Protein AF-A0A497IB85-F1 (afdb_monomer_lite)

pLDDT: mean 74.39, std 16.35, range [42.31, 94.0]

Secondary structure (DSSP, 8-state):
---HHHHHHHHGGGSTHHHHHHHHHHIIIIIHHHHHHHHHHHHHHHHHHHHHHHHHHHHHHHHHHHHSS--B-B-TTSPBPB-TTSPBPBGGGGS---HHHHHHHHHTTT--HHHHHHHHHHHHHHHHHHHHHHHHHH-TTSHHHHHHHHHHHHHHHHHHHHHTT-HHHHHHHHHHHHHHHHHHHHHHHHHHS--

Foldseek 3Di:
DDPPVVVVVVVLVPDDVCVVVVVVCCCVVPVVVVVVVVVVLVVLLVLVVVLLVLLVVLLLLLLVVQQVPFDQDADPVRHFDADPVRHTDTSNNLDPDDVVSVVVVVVCVPPDSVVVSVVSLVVSVVSCVVRLVSQCVLDVVCPLSVLSVVLVVLSVVLVVCVVVVVSVVNSVSSVVSVVSSVVSVVVSVCSVDPD

Radius of gyration: 26.54 Å; chains: 1; bounding box: 65×34×87 Å

Sequence (195 aa):
MVPAWLSLLASAIGGGLASGVGAILLDHLWLEPRRRAQEIREKKITDLHSYLDEFAILYALYALRLRGKAEIIRNQDGSFVKDASGKPVYKETLLPPDPSVDQAMMELEGVDLSTAITIQHIIIRKTAARTLHSADDLDSTGGLHRAFQELYAKMREIDLTLKMGGVLAATKLLTEFYELQKELRHKLNRFISPT

Structure (mmCIF, N/CA/C/O backbone):
data_AF-A0A497IB85-F1
#
_entry.id   AF-A0A497IB85-F1
#
loop_
_atom_site.group_PDB
_atom_site.id
_atom_site.type_symbol
_atom_site.label_atom_id
_atom_site.label_alt_id
_atom_site.label_comp_id
_atom_site.label_asym_id
_atom_site.label_entity_id
_atom_site.label_seq_id
_atom_site.pdbx_PDB_ins_code
_atom_site.Cartn_x
_atom_site.Cartn_y
_atom_site.Cartn_z
_atom_site.occupancy
_atom_site.B_iso_or_equiv
_atom_site.auth_seq_id
_atom_site.auth_comp_id
_atom_site.auth_asym_id
_atom_site.auth_atom_id
_atom_site.pdbx_PDB_model_num
ATOM 1 N N . MET A 1 1 ? 43.275 -5.005 -46.187 1.00 45.44 1 MET A N 1
ATOM 2 C CA . MET A 1 1 ? 42.061 -5.465 -46.896 1.00 45.44 1 MET A CA 1
ATOM 3 C C . MET A 1 1 ? 40.866 -4.828 -46.212 1.00 45.44 1 MET A C 1
ATOM 5 O O . MET A 1 1 ? 40.629 -5.127 -45.050 1.00 45.44 1 MET A O 1
ATOM 9 N N . VAL A 1 2 ? 40.198 -3.881 -46.870 1.00 44.12 2 VAL A N 1
ATOM 10 C CA . VAL A 1 2 ? 38.991 -3.243 -46.321 1.00 44.12 2 VAL A CA 1
ATOM 11 C C .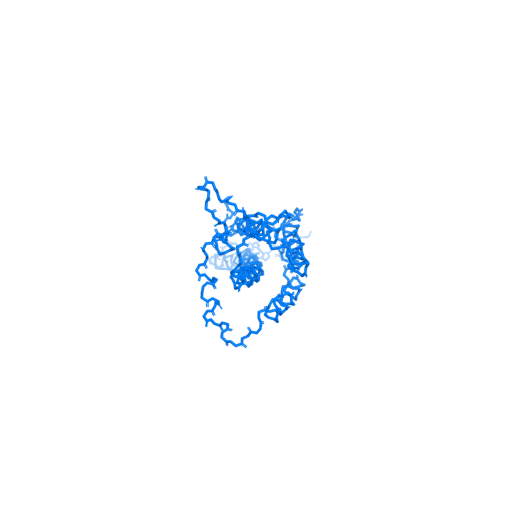 VAL A 1 2 ? 37.819 -4.213 -46.527 1.00 44.12 2 VAL A C 1
ATOM 13 O O . VAL A 1 2 ? 37.661 -4.709 -47.644 1.00 44.12 2 VAL A O 1
ATOM 16 N N . PRO A 1 3 ? 37.035 -4.542 -45.486 1.00 47.22 3 PRO A N 1
ATOM 17 C CA . PRO A 1 3 ? 35.890 -5.435 -45.620 1.00 47.22 3 PRO A CA 1
ATOM 18 C C . PRO A 1 3 ? 34.878 -4.899 -46.639 1.00 47.22 3 PRO A C 1
ATOM 20 O O . PRO A 1 3 ? 34.533 -3.722 -46.602 1.00 47.22 3 PRO A O 1
ATOM 23 N N . ALA A 1 4 ? 34.358 -5.766 -47.510 1.00 51.28 4 ALA A N 1
ATOM 24 C CA . ALA A 1 4 ? 33.443 -5.390 -48.596 1.00 51.28 4 ALA A CA 1
ATOM 25 C C . ALA A 1 4 ? 32.167 -4.646 -48.134 1.00 51.28 4 ALA A C 1
ATOM 27 O O . ALA A 1 4 ? 31.563 -3.908 -48.910 1.00 51.28 4 ALA A O 1
ATOM 28 N N . TRP A 1 5 ? 31.773 -4.788 -46.862 1.00 53.22 5 TRP A N 1
ATOM 29 C CA . TRP A 1 5 ? 30.634 -4.072 -46.279 1.00 53.22 5 TRP A CA 1
ATOM 30 C C . TRP A 1 5 ? 30.917 -2.581 -46.015 1.00 53.22 5 TRP A C 1
ATOM 32 O O . TRP A 1 5 ? 30.003 -1.764 -46.091 1.00 53.22 5 TRP A O 1
ATOM 42 N N . LEU A 1 6 ? 32.179 -2.199 -45.788 1.00 49.28 6 LEU A N 1
ATOM 43 C CA . LEU A 1 6 ? 32.595 -0.797 -45.638 1.00 49.28 6 LEU A CA 1
ATOM 44 C C . LEU A 1 6 ? 32.594 -0.052 -46.984 1.00 49.28 6 LEU A C 1
ATOM 46 O O . LEU A 1 6 ? 32.261 1.130 -47.036 1.00 49.28 6 LEU A O 1
ATOM 50 N N . SER A 1 7 ? 32.892 -0.740 -48.088 1.00 50.31 7 SER A N 1
ATOM 51 C CA . SER A 1 7 ? 32.838 -0.182 -49.449 1.00 50.31 7 SER A CA 1
ATOM 52 C C . SER A 1 7 ? 31.402 -0.002 -49.964 1.00 50.31 7 SER A C 1
ATOM 54 O O . SER A 1 7 ? 31.122 0.943 -50.706 1.00 50.31 7 SER A O 1
ATOM 56 N N . LEU A 1 8 ? 30.477 -0.866 -49.533 1.00 53.34 8 LEU A N 1
ATOM 57 C CA . LEU A 1 8 ? 29.033 -0.714 -49.763 1.00 53.34 8 LEU A CA 1
ATOM 58 C C . LEU A 1 8 ? 28.453 0.498 -49.013 1.00 53.34 8 LEU A C 1
ATOM 60 O O . LEU A 1 8 ? 27.608 1.209 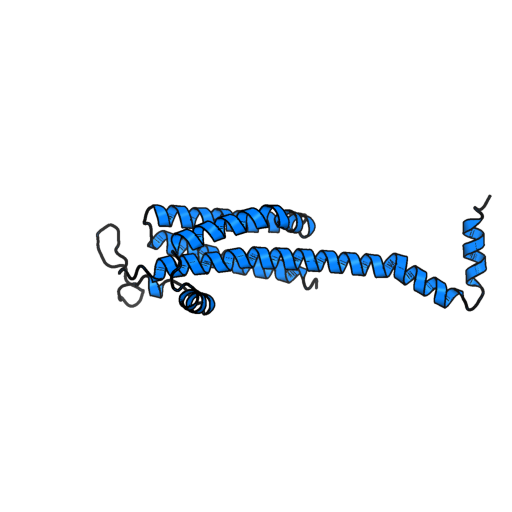-49.547 1.00 53.34 8 LEU A O 1
ATOM 64 N N . LEU A 1 9 ? 28.968 0.789 -47.816 1.00 51.44 9 LEU A N 1
ATOM 65 C CA . LEU A 1 9 ? 28.620 1.988 -47.047 1.00 51.44 9 LEU A CA 1
ATOM 66 C C . LEU A 1 9 ? 29.145 3.279 -47.695 1.00 51.44 9 LEU A C 1
ATOM 68 O O . LEU A 1 9 ? 28.439 4.281 -47.710 1.00 51.44 9 LEU A O 1
ATOM 72 N N . ALA A 1 10 ? 30.347 3.257 -48.278 1.00 49.94 10 ALA A N 1
ATOM 73 C CA . ALA A 1 10 ? 30.946 4.434 -48.914 1.00 49.94 10 ALA A CA 1
ATOM 74 C C . ALA A 1 10 ? 30.298 4.809 -50.263 1.00 49.94 10 ALA A C 1
ATOM 76 O O . ALA A 1 10 ? 30.230 5.986 -50.611 1.00 49.94 10 ALA A O 1
ATOM 77 N N . SER A 1 11 ? 29.789 3.829 -51.015 1.00 47.31 11 SER A N 1
ATOM 78 C CA . SER A 1 11 ? 29.144 4.055 -52.321 1.00 47.31 11 SER A CA 1
ATOM 79 C C . SER A 1 11 ? 27.688 4.532 -52.216 1.00 47.31 11 SER A C 1
ATOM 81 O O . SER A 1 11 ? 27.182 5.155 -53.147 1.00 47.31 11 SER A O 1
ATOM 83 N N . ALA A 1 12 ? 27.036 4.334 -51.066 1.00 46.06 12 ALA A N 1
ATOM 84 C CA . ALA A 1 12 ? 25.676 4.811 -50.804 1.00 46.06 12 ALA A CA 1
ATOM 85 C C . ALA A 1 12 ? 25.593 6.297 -50.396 1.00 46.06 12 ALA A C 1
ATOM 87 O O . ALA A 1 12 ? 24.502 6.856 -50.368 1.00 46.06 12 ALA A O 1
ATOM 88 N N . ILE A 1 13 ? 26.721 6.958 -50.105 1.00 50.12 13 ILE A N 1
ATOM 89 C CA . ILE A 1 13 ? 26.768 8.360 -49.637 1.00 50.12 13 ILE A CA 1
ATOM 90 C C . ILE A 1 13 ? 26.653 9.363 -50.812 1.00 50.12 13 ILE A C 1
ATOM 92 O O . ILE A 1 13 ? 26.402 10.547 -50.606 1.00 50.12 13 ILE A O 1
ATOM 96 N N . GLY A 1 14 ? 26.772 8.898 -52.062 1.00 44.75 14 GLY A N 1
ATOM 97 C CA . GLY A 1 14 ? 26.909 9.750 -53.251 1.00 44.75 14 GLY A CA 1
ATOM 98 C C . GLY A 1 14 ? 25.633 10.213 -53.969 1.00 44.75 14 GLY A C 1
ATOM 99 O O . GLY A 1 14 ? 25.751 10.966 -54.932 1.00 44.75 14 GLY A O 1
ATOM 100 N N . GLY A 1 15 ? 24.418 9.822 -53.572 1.00 42.31 15 GLY A N 1
ATOM 101 C CA . GLY A 1 15 ? 23.227 10.315 -54.279 1.00 42.31 15 GLY A CA 1
ATOM 102 C C . GLY A 1 15 ? 21.897 9.922 -53.652 1.00 42.31 15 GLY A C 1
ATOM 103 O O . GLY A 1 15 ? 21.736 8.771 -53.271 1.00 42.31 15 GLY A O 1
ATOM 104 N N . GLY A 1 16 ? 20.973 10.892 -53.565 1.00 42.75 16 GLY A N 1
ATOM 105 C CA . GLY A 1 16 ? 19.498 10.833 -53.422 1.00 42.75 16 GLY A CA 1
ATOM 106 C C . GLY A 1 16 ? 18.825 9.794 -52.508 1.00 42.75 16 GLY A C 1
ATOM 107 O O . GLY A 1 16 ? 17.944 10.142 -51.734 1.00 42.75 16 GLY A O 1
ATOM 108 N N . LEU A 1 17 ? 19.222 8.528 -52.580 1.00 46.03 17 LEU A N 1
ATOM 109 C CA . LEU A 1 17 ? 18.774 7.404 -51.756 1.00 46.03 17 LEU A CA 1
ATOM 110 C C . LEU A 1 17 ? 19.415 7.395 -50.355 1.00 46.03 17 LEU A C 1
ATOM 112 O O . LEU A 1 17 ? 18.873 6.782 -49.437 1.00 46.03 17 LEU A O 1
ATOM 116 N N . ALA A 1 18 ? 20.523 8.122 -50.169 1.00 49.22 18 ALA A N 1
ATOM 117 C CA . ALA A 1 18 ? 21.201 8.284 -48.881 1.00 49.22 18 ALA A CA 1
ATOM 118 C C . ALA A 1 18 ? 20.328 8.968 -47.810 1.00 49.22 18 ALA A C 1
ATOM 120 O O . ALA A 1 18 ? 20.450 8.653 -46.629 1.00 49.22 18 ALA A O 1
ATOM 121 N N . SER A 1 19 ? 19.430 9.882 -48.202 1.00 54.59 19 SER A N 1
ATOM 122 C CA . SER A 1 19 ? 18.575 10.613 -47.255 1.00 54.59 19 SER A CA 1
ATOM 123 C C . SER A 1 19 ? 17.404 9.768 -46.750 1.00 54.59 19 SER A C 1
ATOM 125 O O . SER A 1 19 ? 17.098 9.813 -45.564 1.00 54.59 19 SER A O 1
ATOM 127 N N . GLY A 1 20 ? 16.791 8.949 -47.612 1.00 55.78 20 GLY A N 1
ATOM 128 C CA . GLY A 1 20 ? 15.692 8.054 -47.237 1.00 55.78 20 GLY A CA 1
ATOM 129 C C . GLY A 1 20 ? 16.169 6.822 -46.470 1.00 55.78 20 GLY A C 1
ATOM 130 O O . GLY A 1 20 ? 15.670 6.538 -45.384 1.00 55.78 20 GLY A O 1
ATOM 131 N N . VAL A 1 21 ? 17.182 6.119 -46.987 1.00 57.62 21 VAL A N 1
ATOM 132 C CA . VAL A 1 21 ? 17.729 4.921 -46.325 1.00 57.62 21 VAL A CA 1
ATOM 133 C C . VAL A 1 21 ? 18.469 5.299 -45.044 1.00 57.62 21 VAL A C 1
ATOM 135 O O . VAL A 1 21 ? 18.323 4.606 -44.045 1.00 57.62 21 VAL A O 1
ATOM 138 N N . GLY A 1 22 ? 19.195 6.423 -45.029 1.00 59.72 22 GLY A N 1
ATOM 139 C CA . GLY A 1 22 ? 19.845 6.946 -43.826 1.00 59.72 22 GLY A CA 1
ATOM 140 C C . GLY A 1 22 ? 18.851 7.361 -42.741 1.00 59.72 22 GLY A C 1
ATOM 141 O O . GLY A 1 22 ? 19.081 7.047 -41.576 1.00 59.72 22 GLY A O 1
ATOM 142 N N . ALA A 1 23 ? 17.726 7.989 -43.106 1.00 61.78 23 ALA A N 1
ATOM 143 C CA . ALA A 1 23 ? 16.656 8.317 -42.164 1.00 61.78 23 ALA A CA 1
ATOM 144 C C . ALA A 1 23 ? 15.981 7.060 -41.595 1.00 61.78 23 ALA A C 1
ATOM 146 O O . ALA A 1 23 ? 15.782 6.988 -40.388 1.00 61.78 23 ALA A O 1
ATOM 147 N N . ILE A 1 24 ? 15.709 6.048 -42.426 1.00 65.44 24 ILE A N 1
ATOM 148 C CA . ILE A 1 24 ? 15.145 4.759 -41.986 1.00 65.44 24 ILE A CA 1
ATOM 149 C C . ILE A 1 24 ? 16.135 3.999 -41.088 1.00 65.44 24 ILE A C 1
ATOM 151 O O . ILE A 1 24 ? 15.732 3.408 -40.090 1.00 65.44 24 ILE A O 1
ATOM 155 N N . LEU A 1 25 ? 17.439 4.037 -41.394 1.00 67.19 25 LEU A N 1
ATOM 156 C CA . LEU A 1 25 ? 18.471 3.423 -40.552 1.00 67.19 25 LEU A CA 1
ATOM 157 C C . LEU A 1 25 ? 18.594 4.135 -39.199 1.00 67.19 25 LEU A C 1
ATOM 159 O O . LEU A 1 25 ? 18.731 3.472 -38.176 1.00 67.19 25 LEU A O 1
ATOM 163 N N . LEU A 1 26 ? 18.554 5.471 -39.183 1.00 65.31 26 LEU A N 1
ATOM 164 C CA . LEU A 1 26 ? 18.531 6.271 -37.954 1.00 65.31 26 LEU A CA 1
ATOM 165 C C . LEU A 1 26 ? 17.269 5.994 -37.136 1.00 65.31 26 LEU A C 1
ATOM 167 O O . LEU A 1 26 ? 17.356 5.852 -35.915 1.00 65.31 26 LEU A O 1
ATOM 171 N N . ASP A 1 27 ? 16.120 5.874 -37.796 1.00 68.75 27 ASP A N 1
ATOM 172 C CA . ASP A 1 27 ? 14.862 5.567 -37.127 1.00 68.75 27 ASP A CA 1
ATOM 173 C C . ASP A 1 27 ? 14.918 4.169 -36.491 1.00 68.75 27 ASP A C 1
ATOM 175 O O . ASP A 1 27 ? 14.751 4.048 -35.282 1.00 68.75 27 ASP A O 1
ATOM 179 N N . HIS A 1 28 ? 15.311 3.130 -37.233 1.00 67.75 28 HIS A N 1
ATOM 180 C CA . HIS A 1 28 ? 15.380 1.757 -36.712 1.00 67.75 28 HIS A CA 1
ATOM 181 C C . HIS A 1 28 ? 16.523 1.489 -35.721 1.00 67.75 28 HIS A C 1
ATOM 183 O O . HIS A 1 28 ? 16.349 0.704 -34.789 1.00 67.75 28 HIS A O 1
ATOM 189 N N . LEU A 1 29 ? 17.704 2.090 -35.899 1.00 69.88 29 LEU A N 1
ATOM 190 C CA . LEU A 1 29 ? 18.862 1.804 -35.039 1.00 69.88 29 LEU A CA 1
ATOM 191 C C . LEU A 1 29 ? 18.922 2.690 -33.795 1.00 69.88 29 LEU A C 1
ATOM 193 O O . LEU A 1 29 ? 19.504 2.276 -32.794 1.00 69.88 29 LEU A O 1
ATOM 197 N N . TRP A 1 30 ? 18.351 3.897 -33.842 1.00 69.00 30 TRP A N 1
ATOM 198 C CA . TRP A 1 30 ? 18.484 4.873 -32.757 1.00 69.00 30 TRP A CA 1
ATOM 199 C C . TRP A 1 30 ? 17.153 5.334 -32.174 1.00 69.00 30 TRP A C 1
ATOM 201 O O . TRP A 1 30 ? 17.029 5.381 -30.948 1.00 69.00 30 TRP A O 1
ATOM 211 N N . LEU A 1 31 ? 16.163 5.678 -33.000 1.00 73.25 31 LEU A N 1
ATOM 212 C CA . LEU A 1 31 ? 14.908 6.252 -32.501 1.00 73.25 31 LEU A CA 1
ATOM 213 C C . LEU A 1 31 ? 13.937 5.180 -31.998 1.00 73.25 31 LEU A C 1
ATOM 215 O O . LEU A 1 31 ? 13.400 5.331 -30.903 1.00 73.25 31 LEU A O 1
ATOM 219 N N . GLU A 1 32 ? 13.755 4.078 -32.721 1.00 73.56 32 GLU A N 1
ATOM 220 C CA . GLU A 1 32 ? 12.899 2.962 -32.316 1.00 73.56 32 GLU A CA 1
ATOM 221 C C . GLU A 1 32 ? 13.353 2.309 -31.006 1.00 73.56 32 GLU A C 1
ATOM 223 O O . GLU A 1 32 ? 12.507 2.136 -30.127 1.00 73.56 32 GLU A O 1
ATOM 228 N N . PRO A 1 33 ? 14.644 1.981 -30.790 1.00 79.62 33 PRO A N 1
ATOM 229 C CA . PRO A 1 33 ? 15.077 1.410 -29.520 1.00 79.62 33 PRO A CA 1
ATOM 230 C C . PRO A 1 33 ? 14.876 2.382 -28.358 1.00 79.62 33 PRO A C 1
ATOM 232 O O . PRO A 1 33 ? 14.506 1.954 -27.268 1.00 79.62 33 PRO A O 1
ATOM 235 N N . ARG A 1 34 ? 15.064 3.691 -28.586 1.00 78.62 34 ARG A N 1
ATOM 236 C CA . ARG A 1 34 ? 14.803 4.729 -27.577 1.00 78.62 34 ARG A CA 1
ATOM 237 C C . ARG A 1 34 ? 13.317 4.865 -27.265 1.00 78.62 34 ARG A C 1
ATOM 239 O O . ARG A 1 34 ? 12.973 4.914 -26.089 1.00 78.62 34 ARG A O 1
ATOM 246 N N . ARG A 1 35 ? 12.446 4.869 -28.280 1.00 80.50 35 ARG A N 1
ATOM 247 C CA . ARG A 1 35 ? 10.986 4.876 -28.094 1.00 80.50 35 ARG A CA 1
ATOM 248 C C . ARG A 1 35 ? 10.528 3.637 -27.337 1.00 80.50 35 ARG A C 1
ATOM 250 O O . ARG A 1 35 ? 9.870 3.777 -26.318 1.00 80.50 35 ARG A O 1
ATOM 257 N N . ARG A 1 36 ? 10.972 2.443 -27.739 1.00 79.75 36 ARG A N 1
ATOM 258 C CA . ARG A 1 36 ? 10.656 1.193 -27.027 1.00 79.75 36 ARG A CA 1
ATOM 259 C C . ARG A 1 36 ? 11.175 1.201 -25.592 1.00 79.75 36 ARG A C 1
ATOM 261 O O . ARG A 1 36 ? 10.470 0.775 -24.686 1.00 79.75 36 ARG A O 1
ATOM 268 N N . ALA A 1 37 ? 12.392 1.692 -25.358 1.00 82.31 37 ALA A N 1
ATOM 269 C CA . ALA A 1 37 ? 12.935 1.819 -24.007 1.00 82.31 37 ALA A CA 1
ATOM 270 C C . ALA A 1 37 ? 12.107 2.791 -23.152 1.00 82.31 37 ALA A C 1
ATOM 272 O O . ALA A 1 37 ? 11.877 2.521 -21.973 1.00 82.31 37 ALA A O 1
ATOM 273 N N . GLN A 1 38 ? 11.629 3.886 -23.745 1.00 84.69 38 GLN A N 1
ATOM 274 C CA . GLN A 1 38 ? 10.747 4.841 -23.087 1.00 84.69 38 GLN A CA 1
ATOM 275 C C . GLN A 1 38 ? 9.368 4.237 -22.791 1.00 84.69 38 GLN A C 1
ATOM 277 O O . GLN A 1 38 ? 8.926 4.319 -21.652 1.00 84.69 38 GLN A O 1
ATOM 282 N N . GLU A 1 39 ? 8.740 3.548 -23.743 1.00 86.88 39 GLU A N 1
ATOM 283 C CA . GLU A 1 39 ? 7.464 2.841 -23.549 1.00 86.88 39 GLU A CA 1
ATOM 284 C C . GLU A 1 39 ? 7.567 1.776 -22.446 1.00 86.88 39 GLU A C 1
ATOM 286 O O . GLU A 1 39 ? 6.698 1.671 -21.581 1.00 86.88 39 GLU A O 1
ATOM 291 N N . ILE A 1 40 ? 8.659 1.001 -22.427 1.00 87.19 40 ILE A N 1
ATOM 292 C CA . ILE A 1 40 ? 8.927 0.020 -21.366 1.00 87.19 40 ILE A CA 1
ATOM 293 C C . ILE A 1 40 ? 9.076 0.728 -20.016 1.00 87.19 40 ILE A C 1
ATOM 295 O O . ILE A 1 40 ? 8.541 0.255 -19.013 1.00 87.19 40 ILE A O 1
ATOM 299 N N . ARG A 1 41 ? 9.797 1.852 -19.972 1.00 87.75 41 ARG A N 1
ATOM 300 C CA . ARG A 1 41 ? 9.987 2.647 -18.752 1.00 87.75 41 ARG A CA 1
ATOM 301 C C . ARG A 1 41 ? 8.662 3.214 -18.244 1.00 87.75 41 ARG A C 1
ATOM 303 O O . ARG A 1 41 ? 8.380 3.093 -17.057 1.00 87.75 41 ARG A O 1
ATOM 310 N N . GLU A 1 42 ? 7.849 3.785 -19.124 1.00 89.06 42 GLU A N 1
ATOM 311 C CA . GLU A 1 42 ? 6.520 4.314 -18.808 1.00 89.06 42 GLU A CA 1
ATOM 312 C C . GLU A 1 42 ? 5.612 3.210 -18.274 1.00 89.06 42 GLU A C 1
ATOM 314 O O . GLU A 1 42 ? 5.039 3.371 -17.200 1.00 89.06 42 GLU A O 1
ATOM 319 N N . LYS A 1 43 ? 5.586 2.044 -18.930 1.00 90.69 43 LYS A N 1
ATOM 320 C CA . LYS A 1 43 ? 4.838 0.880 -18.449 1.00 90.69 43 LYS A CA 1
ATOM 321 C C . LYS A 1 43 ? 5.257 0.464 -17.037 1.00 90.69 43 LYS A C 1
ATOM 323 O O . LYS A 1 43 ? 4.394 0.255 -16.193 1.00 90.69 43 LYS A O 1
ATOM 328 N N . LYS A 1 44 ? 6.562 0.391 -16.752 1.00 91.88 44 LYS A N 1
ATOM 329 C CA . LYS A 1 44 ? 7.070 0.068 -15.405 1.00 91.88 44 LYS A CA 1
ATOM 330 C C . LYS A 1 44 ? 6.604 1.080 -14.358 1.00 91.88 44 LYS A C 1
ATOM 332 O O . LYS A 1 44 ? 6.235 0.694 -13.251 1.00 91.88 44 LYS A O 1
ATOM 337 N N . ILE A 1 45 ? 6.609 2.369 -14.701 1.00 91.06 45 ILE A N 1
ATOM 338 C CA . ILE A 1 45 ? 6.121 3.432 -13.814 1.00 91.06 45 ILE A CA 1
ATOM 339 C C . ILE A 1 45 ? 4.611 3.280 -13.586 1.00 91.06 45 ILE A C 1
ATOM 341 O O . ILE A 1 45 ? 4.163 3.349 -12.442 1.00 91.06 45 ILE A O 1
ATOM 345 N N . THR A 1 46 ? 3.834 3.019 -14.639 1.00 91.62 46 THR A N 1
ATOM 346 C CA . THR A 1 46 ? 2.394 2.748 -14.540 1.00 91.62 46 THR A CA 1
ATOM 347 C C . THR A 1 46 ? 2.110 1.541 -13.652 1.00 91.62 46 THR A C 1
ATOM 349 O O . THR A 1 46 ? 1.295 1.652 -12.741 1.00 91.62 46 THR A O 1
ATOM 352 N N . ASP A 1 47 ? 2.820 0.428 -13.843 1.00 92.00 47 ASP A N 1
ATOM 353 C CA . ASP A 1 47 ? 2.646 -0.783 -13.038 1.00 92.00 47 ASP A CA 1
ATOM 354 C C . ASP A 1 47 ? 2.923 -0.503 -11.547 1.00 92.00 47 ASP A C 1
ATOM 356 O O . ASP A 1 47 ? 2.196 -0.984 -10.675 1.00 92.00 47 ASP A O 1
ATOM 360 N N . LEU A 1 48 ? 3.933 0.319 -11.234 1.00 93.81 48 LEU A N 1
ATOM 361 C CA . LEU A 1 48 ? 4.237 0.741 -9.860 1.00 93.81 48 LEU A CA 1
ATOM 362 C C . LEU A 1 48 ? 3.196 1.701 -9.280 1.00 93.81 48 LEU A C 1
ATOM 364 O O . LEU A 1 48 ? 2.911 1.617 -8.085 1.00 93.81 48 LEU A O 1
ATOM 368 N N . HIS A 1 49 ? 2.611 2.584 -10.093 1.00 92.94 49 HIS A N 1
ATOM 369 C CA . HIS A 1 49 ? 1.473 3.399 -9.667 1.00 92.94 49 HIS A CA 1
ATOM 370 C C . HIS A 1 49 ? 0.262 2.532 -9.345 1.00 92.94 49 HIS A C 1
ATOM 372 O O . HIS A 1 49 ? -0.291 2.676 -8.259 1.00 92.94 49 HIS A O 1
ATOM 378 N N . SER A 1 50 ? -0.082 1.580 -10.214 1.00 90.94 50 SER A N 1
ATOM 379 C CA . SER A 1 50 ? -1.162 0.630 -9.944 1.00 90.94 50 SER A CA 1
ATOM 380 C C . SER A 1 50 ? -0.883 -0.190 -8.687 1.00 90.94 50 SER A C 1
ATOM 382 O O . SER A 1 50 ? -1.773 -0.379 -7.868 1.00 90.94 50 SER A O 1
ATOM 384 N N . TYR A 1 51 ? 0.364 -0.618 -8.468 1.00 93.69 51 TYR A N 1
ATOM 385 C CA . TYR A 1 51 ? 0.730 -1.300 -7.227 1.00 93.69 51 TYR A CA 1
ATOM 386 C C . TYR A 1 51 ? 0.573 -0.398 -5.995 1.00 93.69 51 TYR A C 1
ATOM 388 O O . TYR A 1 51 ? 0.118 -0.870 -4.956 1.00 93.69 51 TYR A O 1
ATOM 396 N N . LEU A 1 52 ? 0.899 0.894 -6.097 1.00 92.94 52 LEU A N 1
ATOM 397 C CA . LEU A 1 52 ? 0.666 1.867 -5.029 1.00 92.94 52 LEU A CA 1
ATOM 398 C C . LEU A 1 52 ? -0.833 2.110 -4.774 1.00 92.94 52 LEU A C 1
ATOM 400 O O . LEU A 1 52 ? -1.228 2.277 -3.620 1.00 92.94 52 LEU A O 1
ATOM 404 N N . ASP A 1 53 ? -1.665 2.094 -5.816 1.00 89.94 53 ASP A N 1
ATOM 405 C CA . ASP A 1 53 ? -3.123 2.232 -5.704 1.00 89.94 53 ASP A CA 1
ATOM 406 C C . ASP A 1 53 ? -3.740 1.080 -4.887 1.00 89.94 53 ASP A C 1
ATOM 408 O O . ASP A 1 53 ? -4.650 1.310 -4.090 1.00 89.94 53 ASP A O 1
ATOM 412 N N . GLU A 1 54 ? -3.182 -0.135 -4.958 1.00 90.62 54 GLU A N 1
ATOM 413 C CA . GLU A 1 54 ? -3.619 -1.259 -4.111 1.00 90.62 54 GLU A CA 1
ATOM 414 C C . GLU A 1 54 ? -3.453 -0.966 -2.609 1.00 90.62 54 GLU A C 1
ATOM 416 O O . GLU A 1 54 ? -4.257 -1.408 -1.779 1.00 90.62 54 GLU A O 1
ATOM 421 N N . PHE A 1 55 ? -2.425 -0.203 -2.227 1.00 90.75 55 PHE A N 1
ATOM 422 C CA . PHE A 1 55 ? -2.259 0.234 -0.841 1.00 90.75 55 PHE A CA 1
ATOM 423 C C . PHE A 1 55 ? -3.244 1.348 -0.473 1.00 90.75 55 PHE A C 1
ATOM 425 O O . PHE A 1 55 ? -3.662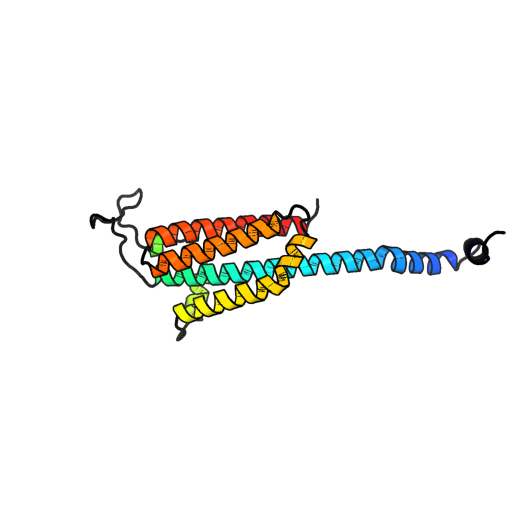 1.414 0.685 1.00 90.75 55 PHE A O 1
ATOM 432 N N . ALA A 1 56 ? -3.634 2.206 -1.418 1.00 87.12 56 ALA A N 1
ATOM 433 C CA . ALA A 1 56 ? -4.639 3.245 -1.186 1.00 87.12 56 ALA A CA 1
ATOM 434 C C . ALA A 1 56 ? -6.024 2.628 -0.916 1.00 87.12 56 ALA A C 1
ATOM 436 O O . ALA A 1 56 ? -6.696 3.015 0.039 1.00 87.12 56 ALA A O 1
ATOM 437 N N . ILE A 1 57 ? -6.398 1.582 -1.661 1.00 86.44 57 ILE A N 1
ATOM 438 C CA . ILE A 1 57 ? -7.615 0.798 -1.386 1.00 86.44 57 ILE A CA 1
ATOM 439 C C . ILE A 1 57 ? -7.559 0.221 0.032 1.00 86.44 57 ILE A C 1
ATOM 441 O O . ILE A 1 57 ? -8.511 0.323 0.803 1.00 86.44 57 ILE A O 1
ATOM 445 N N . LEU A 1 58 ? -6.420 -0.353 0.422 1.00 87.94 58 LEU A N 1
ATOM 446 C CA . LEU A 1 58 ? -6.270 -0.918 1.758 1.00 87.94 58 LEU A CA 1
ATOM 447 C C . LEU A 1 58 ? -6.324 0.138 2.872 1.00 87.94 58 LEU A C 1
ATOM 449 O O . LEU A 1 58 ? -6.919 -0.114 3.921 1.00 87.94 58 LEU A O 1
ATOM 453 N N . TYR A 1 59 ? -5.729 1.313 2.648 1.00 88.00 59 TYR A N 1
ATOM 454 C CA . TYR A 1 59 ? -5.868 2.466 3.540 1.00 88.00 59 TYR A CA 1
ATOM 455 C C . TYR A 1 59 ? -7.347 2.784 3.762 1.00 88.00 59 TYR A C 1
ATOM 457 O O . TYR A 1 59 ? -7.782 2.881 4.912 1.00 88.00 59 TYR A O 1
ATOM 465 N N . ALA A 1 60 ? -8.124 2.863 2.677 1.00 82.38 60 ALA A N 1
ATOM 466 C CA . ALA A 1 60 ? -9.546 3.148 2.751 1.00 82.38 60 ALA A CA 1
ATOM 467 C C . ALA A 1 60 ? -10.288 2.091 3.578 1.00 82.38 60 ALA A C 1
ATOM 469 O O . ALA A 1 60 ? -11.000 2.438 4.518 1.00 82.38 60 ALA A O 1
ATOM 470 N N . LEU A 1 61 ? -10.044 0.801 3.336 1.00 83.69 61 LEU A N 1
ATOM 471 C CA . LEU A 1 61 ? -10.658 -0.281 4.115 1.00 83.69 61 LEU A CA 1
ATOM 472 C C . LEU A 1 61 ? -10.320 -0.203 5.617 1.00 83.69 61 LEU A C 1
ATOM 474 O O . LEU A 1 61 ? -11.187 -0.437 6.466 1.00 83.69 61 LEU A O 1
ATOM 478 N N . TYR A 1 62 ? -9.083 0.154 5.977 1.00 85.12 62 TYR A N 1
ATOM 479 C CA . TYR A 1 62 ? -8.713 0.373 7.378 1.00 85.12 62 TYR A CA 1
ATOM 480 C C . TYR A 1 62 ? -9.384 1.603 7.981 1.00 85.12 62 TYR A C 1
ATOM 482 O O . TYR A 1 62 ? -9.862 1.534 9.118 1.00 85.12 62 TYR A O 1
ATOM 490 N N . ALA A 1 63 ? -9.468 2.699 7.229 1.00 79.94 63 ALA A N 1
ATOM 491 C CA . ALA A 1 63 ? -10.177 3.899 7.649 1.00 79.94 63 ALA A CA 1
ATOM 492 C C . ALA A 1 63 ? -11.656 3.592 7.922 1.00 79.94 63 ALA A C 1
ATOM 494 O O . ALA A 1 63 ? -12.178 3.968 8.972 1.00 79.94 63 ALA A O 1
ATOM 495 N N . LEU A 1 64 ? -12.300 2.807 7.054 1.00 76.94 64 LEU A N 1
ATOM 496 C CA . LEU A 1 64 ? -13.668 2.324 7.251 1.00 76.94 64 LEU A CA 1
ATOM 497 C C . LEU A 1 64 ? -13.820 1.473 8.500 1.00 76.94 64 LEU A C 1
ATOM 499 O O . LEU A 1 64 ? -14.750 1.676 9.280 1.00 76.94 64 LEU A O 1
ATOM 503 N N . ARG A 1 65 ? -12.878 0.560 8.744 1.00 78.12 65 ARG A N 1
ATOM 504 C CA . ARG A 1 65 ? -12.905 -0.309 9.929 1.00 78.12 65 ARG A CA 1
ATOM 505 C C . ARG A 1 65 ? -12.802 0.492 11.220 1.00 78.12 65 ARG A C 1
ATOM 507 O O . ARG A 1 65 ? -13.352 0.085 12.243 1.00 78.12 65 ARG A O 1
ATOM 514 N N . LEU A 1 66 ? -12.072 1.601 11.179 1.00 75.38 66 LEU A N 1
ATOM 515 C CA . LEU A 1 66 ? -11.907 2.516 12.299 1.00 75.38 66 LEU A CA 1
ATOM 516 C C . LEU A 1 66 ? -13.119 3.438 12.483 1.00 75.38 66 LEU A C 1
ATOM 518 O O . LEU A 1 66 ? -13.531 3.634 13.625 1.00 75.38 66 LEU A O 1
ATOM 522 N N . ARG A 1 67 ? -13.721 3.937 11.393 1.00 68.81 67 ARG A N 1
ATOM 523 C CA . ARG A 1 67 ? -14.943 4.765 11.418 1.00 68.81 67 ARG A CA 1
ATOM 524 C C . ARG A 1 67 ? -16.175 3.983 11.877 1.00 68.81 67 ARG A C 1
ATOM 526 O O . ARG A 1 67 ? -16.855 4.422 12.792 1.00 68.81 67 ARG A O 1
ATOM 533 N N . GLY A 1 68 ? -16.404 2.780 11.340 1.00 59.56 68 GLY A N 1
ATOM 534 C CA . GLY A 1 68 ? -17.527 1.911 11.730 1.00 59.56 68 GLY A CA 1
ATOM 535 C C . GLY A 1 68 ? -17.494 1.454 13.195 1.00 59.56 68 GLY A C 1
ATOM 536 O O . GLY A 1 68 ? -18.481 0.944 13.719 1.00 59.56 68 GLY A O 1
ATOM 537 N N . LYS A 1 69 ? -16.371 1.666 13.890 1.00 55.50 69 LYS A N 1
ATOM 538 C CA . LYS A 1 69 ? -16.265 1.561 15.344 1.00 55.50 69 LYS A CA 1
ATOM 539 C C . LYS A 1 69 ? -16.397 2.954 15.959 1.00 55.50 69 LYS A C 1
ATOM 541 O O . LYS A 1 69 ? -15.420 3.440 16.516 1.00 55.50 69 LYS A O 1
ATOM 546 N N . 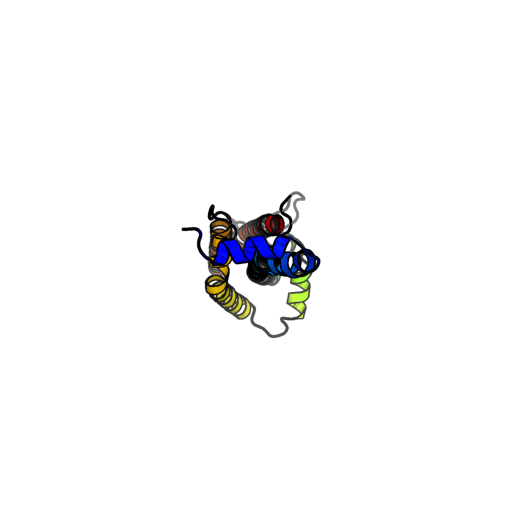ALA A 1 70 ? -17.564 3.592 15.873 1.00 48.03 70 ALA A N 1
ATOM 547 C CA . ALA A 1 70 ? -17.843 4.881 16.514 1.00 48.03 70 ALA A CA 1
ATOM 548 C C . ALA A 1 70 ? -17.832 4.741 18.050 1.00 48.03 70 ALA A C 1
ATOM 550 O O . ALA A 1 70 ? -18.847 4.569 18.717 1.00 48.03 70 ALA A O 1
ATOM 551 N N . GLU A 1 71 ? -16.636 4.766 18.622 1.00 51.22 71 GLU A N 1
ATOM 552 C CA . GLU A 1 71 ? -16.381 4.661 20.053 1.00 51.22 71 GLU A CA 1
ATOM 553 C C . GLU A 1 71 ? -15.590 5.890 20.480 1.00 51.22 71 GLU A C 1
ATOM 555 O O . GLU A 1 71 ? -14.573 6.236 19.871 1.00 51.22 71 GLU A O 1
ATOM 560 N N . ILE A 1 72 ? -16.050 6.535 21.549 1.00 55.00 72 ILE A N 1
ATOM 561 C CA . ILE A 1 72 ? -15.311 7.619 22.189 1.00 55.00 72 ILE A CA 1
ATOM 562 C C . ILE A 1 72 ? -13.995 7.031 22.696 1.00 55.00 72 ILE A C 1
ATOM 564 O O . ILE A 1 72 ? -14.000 6.049 23.444 1.00 55.00 72 ILE A O 1
ATOM 568 N N . ILE A 1 73 ? -12.868 7.608 22.282 1.00 59.53 73 ILE A N 1
ATOM 569 C CA . ILE A 1 73 ? -11.559 7.077 22.660 1.00 59.53 73 ILE A CA 1
ATOM 570 C C . ILE A 1 73 ? -11.334 7.343 24.142 1.00 59.53 73 ILE A C 1
ATOM 572 O O . ILE A 1 73 ? -11.499 8.465 24.627 1.00 59.53 73 ILE A O 1
ATOM 576 N N . ARG A 1 74 ? -10.949 6.287 24.859 1.00 55.06 74 ARG A N 1
ATOM 577 C CA . ARG A 1 74 ? -10.600 6.348 26.273 1.00 55.06 74 ARG A CA 1
ATOM 578 C C . ARG A 1 74 ? -9.121 6.035 26.464 1.00 55.06 74 ARG A C 1
ATOM 580 O O . ARG A 1 74 ? -8.567 5.184 25.770 1.00 55.06 74 ARG A O 1
ATOM 587 N N . ASN A 1 75 ? -8.498 6.739 27.395 1.00 58.12 75 ASN A N 1
ATOM 588 C CA . ASN A 1 75 ? -7.170 6.451 27.917 1.00 58.12 75 ASN A CA 1
ATOM 589 C C . ASN A 1 75 ? -7.175 5.125 28.704 1.00 58.12 75 ASN A C 1
ATOM 591 O O . ASN A 1 75 ? -8.232 4.580 29.028 1.00 58.12 75 ASN A O 1
ATOM 595 N N . GLN A 1 76 ? -5.987 4.614 29.043 1.00 53.62 76 GLN A N 1
ATOM 596 C CA . GLN A 1 76 ? -5.832 3.377 29.830 1.00 53.62 76 GLN A CA 1
ATOM 597 C C . GLN A 1 76 ? -6.436 3.472 31.244 1.00 53.62 76 GLN A C 1
ATOM 599 O O . GLN A 1 76 ? -6.782 2.454 31.833 1.00 53.62 76 GLN A O 1
ATOM 604 N N . ASP A 1 77 ? -6.603 4.687 31.764 1.00 58.53 77 ASP A N 1
ATOM 605 C CA . ASP A 1 77 ? -7.269 4.995 33.034 1.00 58.53 77 ASP A CA 1
ATOM 606 C C . ASP A 1 77 ? -8.805 5.136 32.904 1.00 58.53 77 ASP A C 1
ATOM 608 O O . ASP A 1 77 ? -9.493 5.407 33.886 1.00 58.53 77 ASP A O 1
ATOM 612 N N . GLY A 1 78 ? -9.357 4.969 31.696 1.00 57.00 78 GLY A N 1
ATOM 613 C CA . GLY A 1 78 ? -10.784 5.104 31.399 1.00 57.00 78 GLY A CA 1
ATOM 614 C C . GLY A 1 78 ? -11.263 6.533 31.113 1.00 57.00 78 GLY A C 1
ATOM 615 O O . GLY A 1 78 ? -12.440 6.707 30.781 1.00 57.00 78 GLY A O 1
ATOM 616 N N . SER A 1 79 ? -10.392 7.545 31.192 1.00 66.31 79 SER A N 1
ATOM 617 C CA . SER A 1 79 ? -10.736 8.945 30.898 1.00 66.31 79 SER A CA 1
ATOM 618 C C . SER A 1 79 ? -10.896 9.202 29.393 1.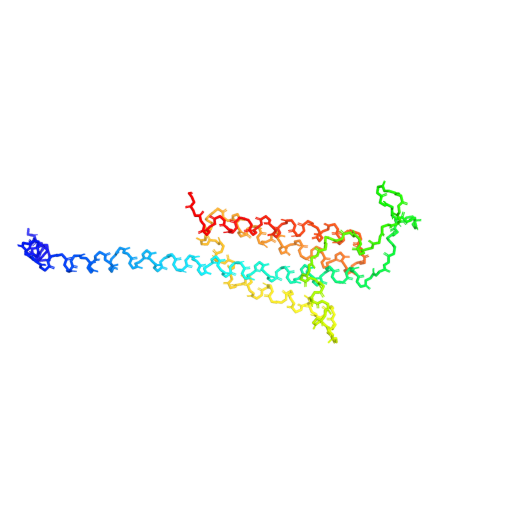00 66.31 79 SER A C 1
ATOM 620 O O . SER A 1 79 ? -10.265 8.545 28.570 1.00 66.31 79 SER A O 1
ATOM 622 N N . PHE A 1 80 ? -11.753 10.150 28.996 1.00 66.06 80 PHE A N 1
ATOM 623 C CA . PHE A 1 80 ? -11.935 10.492 27.579 1.00 66.06 80 PHE A CA 1
ATOM 624 C C . PHE A 1 80 ? -10.708 11.217 27.020 1.00 66.06 80 PHE A C 1
ATOM 626 O O . PHE A 1 80 ? -10.269 12.217 27.593 1.00 66.06 80 PHE A O 1
ATOM 633 N N . VAL A 1 81 ? -10.209 10.766 25.867 1.00 63.56 81 VAL A N 1
ATOM 634 C CA . VAL A 1 81 ? -9.214 11.518 25.094 1.00 63.56 81 VAL A CA 1
ATOM 635 C C . VAL A 1 81 ? -9.893 12.772 24.563 1.00 63.56 81 VAL A C 1
ATOM 637 O O . VAL A 1 81 ? -10.958 12.686 23.951 1.00 63.56 81 VAL A O 1
ATOM 640 N N . LYS A 1 82 ? -9.295 13.935 24.819 1.00 65.81 82 LYS A N 1
ATOM 641 C CA . LYS A 1 82 ? -9.827 15.236 24.409 1.00 65.81 82 LYS A CA 1
ATOM 642 C C . LYS A 1 82 ? -8.924 15.886 23.368 1.00 65.81 82 LYS A C 1
ATOM 644 O O . LYS A 1 82 ? -7.707 15.731 23.432 1.00 65.81 82 LYS A O 1
ATOM 649 N N . ASP A 1 83 ? -9.523 16.590 22.416 1.00 62.28 83 ASP A N 1
ATOM 650 C CA . ASP A 1 83 ? -8.797 17.412 21.451 1.00 62.28 83 ASP A CA 1
ATOM 651 C C . ASP A 1 83 ? -8.253 18.699 22.106 1.00 62.28 83 ASP A C 1
ATOM 653 O O . ASP A 1 83 ? -8.499 18.979 23.283 1.00 62.28 83 ASP A O 1
ATOM 657 N N . ALA A 1 84 ? -7.533 19.517 21.333 1.00 52.72 84 ALA A N 1
ATOM 658 C CA . ALA A 1 84 ? -6.997 20.804 21.791 1.00 52.72 84 ALA A CA 1
ATOM 659 C C . ALA A 1 84 ? -8.082 21.814 22.233 1.00 52.72 84 ALA A C 1
ATOM 661 O O . ALA A 1 84 ? -7.766 22.804 22.888 1.00 52.72 84 ALA A O 1
ATOM 662 N N . SER A 1 85 ? -9.353 21.566 21.900 1.00 56.28 85 SER A N 1
ATOM 663 C CA . SER A 1 85 ? -10.512 22.370 22.304 1.00 56.28 85 SER A CA 1
ATOM 664 C C . SER A 1 85 ? -11.251 21.805 23.527 1.00 56.28 85 SER A C 1
ATOM 666 O O . SER A 1 85 ? -12.247 22.377 23.972 1.00 56.28 85 SER A O 1
ATOM 668 N N . GLY A 1 86 ? -10.768 20.694 24.097 1.00 55.84 86 GLY A N 1
ATOM 669 C CA . GLY A 1 86 ? -11.347 20.043 25.271 1.00 55.84 86 GLY A CA 1
ATOM 670 C C . GLY A 1 86 ? -12.544 19.134 24.974 1.00 55.84 86 GLY A C 1
ATOM 671 O O . GLY A 1 86 ? -13.164 18.632 25.921 1.00 55.84 86 GLY A O 1
ATOM 672 N N . LYS A 1 87 ? -12.876 18.891 23.700 1.00 61.12 87 LYS A N 1
ATOM 673 C CA . LYS A 1 87 ? -13.971 17.996 23.297 1.00 61.12 87 LYS A CA 1
ATOM 674 C C . LYS A 1 87 ? -13.494 16.546 23.205 1.00 61.12 87 LYS A C 1
ATOM 676 O O . LYS A 1 87 ? -12.338 16.324 22.857 1.00 61.12 87 LYS A O 1
ATOM 681 N N . PRO A 1 88 ? -14.355 15.552 23.495 1.00 58.53 88 PRO A N 1
ATOM 682 C CA . PRO A 1 88 ? -14.006 14.147 23.316 1.00 58.53 88 PRO A CA 1
ATOM 683 C C . PRO A 1 88 ? -13.631 13.873 21.858 1.00 58.53 88 PRO A C 1
ATOM 685 O O . PRO A 1 88 ? -14.368 14.257 20.951 1.00 58.53 88 PRO A O 1
ATOM 688 N N . VAL A 1 89 ? -12.504 13.202 21.641 1.00 59.19 89 VAL A N 1
ATOM 689 C CA . VAL A 1 89 ? -12.070 12.784 20.310 1.00 59.19 89 VAL A CA 1
ATOM 690 C C . VAL A 1 89 ? -12.873 11.558 19.899 1.00 59.19 89 VAL A C 1
ATOM 692 O O . VAL A 1 89 ? -12.804 10.497 20.531 1.00 59.19 89 VAL A O 1
ATOM 695 N N . TYR A 1 90 ? -13.624 11.703 18.815 1.00 57.41 90 TYR A N 1
ATOM 696 C CA . TYR A 1 90 ? -14.329 10.600 18.181 1.00 57.41 90 TYR A CA 1
ATOM 697 C C . TYR A 1 90 ? -13.387 9.920 17.182 1.00 57.41 90 TYR A C 1
ATOM 699 O O . TYR A 1 90 ? -12.596 10.583 16.506 1.00 57.41 90 TYR A O 1
ATOM 707 N N . LYS A 1 91 ? -13.460 8.590 17.063 1.00 56.56 91 LYS A N 1
ATOM 708 C CA . LYS A 1 91 ? -12.630 7.834 16.103 1.00 56.56 91 LYS A CA 1
ATOM 709 C C . LYS A 1 91 ? -12.796 8.318 14.657 1.00 56.56 91 LYS A C 1
ATOM 711 O O . LYS A 1 91 ? -11.836 8.273 13.896 1.00 56.56 91 LYS A O 1
ATOM 716 N N . GLU A 1 92 ? -13.967 8.849 14.312 1.00 50.19 92 GLU A N 1
ATOM 717 C CA . GLU A 1 92 ? -14.274 9.432 12.999 1.00 50.19 92 GLU A CA 1
ATOM 718 C C . GLU A 1 92 ? -13.509 10.734 12.713 1.00 50.19 92 GLU A C 1
ATOM 720 O O . GLU A 1 92 ? -13.126 10.979 11.575 1.00 50.19 92 GLU A O 1
ATOM 725 N N . THR A 1 93 ? -13.224 11.540 13.741 1.00 52.91 93 THR A N 1
ATOM 726 C CA . THR A 1 93 ? -12.545 12.845 13.606 1.00 52.91 93 THR A CA 1
ATOM 727 C C . THR A 1 93 ? -11.023 12.770 13.473 1.00 52.91 93 THR A C 1
ATOM 729 O O . THR A 1 93 ? -10.382 13.794 13.254 1.00 52.91 93 THR A O 1
ATOM 732 N N . LEU A 1 94 ? -10.420 11.588 13.619 1.00 55.22 94 LEU A N 1
ATOM 733 C CA . LEU A 1 94 ? -8.960 11.444 13.588 1.00 55.22 94 LEU A CA 1
ATOM 734 C C . LEU A 1 94 ? -8.373 11.166 12.205 1.00 55.22 94 LEU A C 1
ATOM 736 O O . LEU A 1 94 ? -7.158 11.264 12.035 1.00 55.22 94 LEU A O 1
ATOM 740 N N . LEU A 1 95 ? -9.201 10.773 11.243 1.00 58.16 95 LEU A N 1
ATOM 741 C CA . LEU A 1 95 ? -8.740 10.420 9.908 1.00 58.16 95 LEU A CA 1
ATOM 742 C C . LEU A 1 95 ? -9.062 11.563 8.948 1.00 58.16 95 LEU A C 1
ATOM 744 O O . LEU A 1 95 ? -10.166 12.109 9.023 1.00 58.16 95 LEU A O 1
ATOM 748 N N . PRO A 1 96 ? -8.133 11.939 8.052 1.00 54.25 96 PRO A N 1
ATOM 749 C CA . PRO A 1 96 ? -8.435 12.937 7.040 1.00 54.25 96 PRO A CA 1
ATOM 750 C C . PRO A 1 96 ? -9.654 12.481 6.217 1.00 54.25 96 PRO A C 1
ATOM 752 O O . PRO A 1 96 ? -9.804 11.284 5.945 1.00 54.25 96 PRO A O 1
ATOM 755 N N . PRO A 1 97 ? -10.569 13.399 5.862 1.00 53.41 97 PRO A N 1
ATOM 756 C CA . PRO A 1 97 ? -11.676 13.070 4.983 1.00 53.41 97 PRO A CA 1
ATOM 757 C C . PRO A 1 97 ? -11.111 12.751 3.599 1.00 53.41 97 PRO A C 1
ATOM 759 O O . PRO A 1 97 ? -10.553 13.624 2.938 1.00 53.41 97 PRO A O 1
ATOM 762 N N . ASP A 1 98 ? -11.237 11.497 3.177 1.00 57.19 98 ASP A N 1
ATOM 763 C CA . ASP A 1 98 ? -10.909 11.074 1.823 1.00 57.19 98 ASP A CA 1
ATOM 764 C C . ASP A 1 98 ? -12.211 10.640 1.125 1.00 57.19 98 ASP A C 1
ATOM 766 O O . ASP A 1 98 ? -12.837 9.672 1.561 1.00 57.19 98 ASP A O 1
ATOM 770 N N . PRO A 1 99 ? -12.659 11.347 0.072 1.00 55.78 99 PRO A N 1
ATOM 771 C CA . PRO A 1 99 ? -13.914 11.043 -0.615 1.00 55.78 99 PRO A CA 1
ATOM 772 C C . PRO A 1 99 ? -13.936 9.646 -1.257 1.00 55.78 99 PRO A C 1
ATOM 774 O O . PRO A 1 99 ? -15.014 9.086 -1.453 1.00 55.78 99 PRO A O 1
ATOM 777 N N . SER A 1 100 ? -12.772 9.039 -1.528 1.00 57.59 100 SER A N 1
ATOM 778 C CA . SER A 1 100 ? -12.693 7.647 -1.995 1.00 57.59 100 SER A CA 1
ATOM 779 C C . SER A 1 100 ? -13.134 6.641 -0.926 1.00 57.59 100 SER A C 1
ATOM 781 O O . SER A 1 100 ? -13.672 5.583 -1.245 1.00 57.59 100 SER A O 1
ATOM 783 N N . VAL A 1 101 ? -12.972 6.995 0.352 1.00 55.34 101 VAL A N 1
ATOM 784 C CA . VAL A 1 101 ? -13.391 6.189 1.504 1.00 55.34 101 VAL A CA 1
ATOM 785 C C . VAL A 1 101 ? -14.911 6.193 1.626 1.00 55.34 101 VAL A C 1
ATOM 787 O O . VAL A 1 101 ? -15.509 5.142 1.837 1.00 55.34 101 VAL A O 1
ATOM 790 N N . ASP A 1 102 ? -15.542 7.352 1.437 1.00 52.50 102 ASP A N 1
ATOM 791 C CA . ASP A 1 102 ? -17.002 7.490 1.489 1.00 52.50 102 ASP A CA 1
ATOM 792 C C . ASP A 1 102 ? -17.674 6.767 0.309 1.00 52.50 102 ASP A C 1
ATOM 794 O O . ASP A 1 102 ? -18.702 6.112 0.480 1.00 52.50 102 ASP A O 1
ATOM 798 N N . GLN A 1 103 ? -17.054 6.800 -0.874 1.00 54.84 103 GLN A N 1
ATOM 799 C CA . GLN A 1 103 ? -17.517 6.047 -2.040 1.00 54.84 103 GLN A CA 1
ATOM 800 C C . GLN A 1 103 ? -17.352 4.528 -1.850 1.00 54.84 103 GLN A C 1
ATOM 802 O O . GLN A 1 103 ? -18.279 3.767 -2.124 1.00 54.84 103 GLN A O 1
ATOM 807 N N . ALA A 1 104 ? -16.233 4.082 -1.270 1.00 53.88 104 ALA A N 1
ATOM 808 C CA . ALA A 1 104 ? -16.030 2.679 -0.912 1.00 53.88 104 ALA A CA 1
ATOM 809 C C . ALA A 1 104 ? -17.052 2.172 0.128 1.00 53.88 104 ALA A C 1
ATOM 811 O O . ALA A 1 104 ? -17.411 0.997 0.096 1.00 53.88 104 ALA A O 1
ATOM 812 N N . MET A 1 105 ? -17.568 3.031 1.024 1.00 53.19 105 MET A N 1
ATOM 813 C CA . MET A 1 105 ? -18.681 2.655 1.915 1.00 53.19 105 MET A CA 1
ATOM 814 C C . MET A 1 105 ? -19.964 2.342 1.161 1.00 53.19 105 MET A C 1
ATOM 816 O O . MET A 1 105 ? -20.665 1.408 1.542 1.00 53.19 105 MET A O 1
ATOM 820 N N . MET A 1 106 ? -20.280 3.132 0.133 1.00 52.16 106 MET A N 1
ATOM 821 C CA . MET A 1 106 ? -21.488 2.945 -0.671 1.00 52.16 106 MET A CA 1
ATOM 822 C C . MET A 1 106 ? -21.418 1.666 -1.515 1.00 52.16 106 MET A C 1
ATOM 824 O O . MET A 1 106 ? -22.441 1.035 -1.755 1.00 52.16 106 MET A O 1
ATOM 828 N N . GLU A 1 107 ? -20.220 1.255 -1.934 1.00 55.22 107 GLU A N 1
ATOM 829 C CA . GLU A 1 107 ? -20.012 0.068 -2.776 1.00 55.22 107 GLU A CA 1
ATOM 830 C C . GLU A 1 107 ? -19.876 -1.245 -1.979 1.00 55.22 107 GLU A C 1
ATOM 832 O O . GLU A 1 107 ? -20.041 -2.329 -2.537 1.00 55.22 107 GLU A O 1
ATOM 837 N N . LEU A 1 108 ? -19.604 -1.176 -0.670 1.00 56.53 108 LEU A N 1
ATOM 838 C CA . LEU A 1 108 ? -19.414 -2.342 0.205 1.00 56.53 108 LEU A CA 1
ATOM 839 C C . LEU A 1 108 ? -20.718 -2.945 0.765 1.00 56.53 108 LEU A C 1
ATOM 841 O O . LEU A 1 108 ? -20.639 -3.803 1.650 1.00 56.53 108 LEU A O 1
ATOM 845 N N . GLU A 1 109 ? -21.904 -2.547 0.285 1.00 55.28 109 GLU A N 1
ATOM 846 C CA . GLU A 1 109 ? -23.185 -3.103 0.753 1.00 55.28 109 GLU A CA 1
ATOM 847 C C . GLU A 1 109 ? -23.192 -4.647 0.686 1.00 55.28 109 GLU A C 1
ATOM 849 O O . GLU A 1 109 ? -23.281 -5.261 -0.376 1.00 55.28 109 GLU A O 1
ATOM 854 N N . GLY A 1 110 ? -23.083 -5.288 1.857 1.00 55.47 110 GLY A N 1
ATOM 855 C CA . GLY A 1 110 ? -23.132 -6.745 2.024 1.00 55.47 110 GLY A CA 1
ATOM 856 C C . GLY A 1 110 ? -21.785 -7.478 2.104 1.00 55.47 110 GLY A C 1
ATOM 857 O O . GLY A 1 110 ? -21.789 -8.691 2.320 1.00 55.47 110 GLY A O 1
ATOM 858 N N . VAL A 1 111 ? -20.638 -6.798 1.985 1.00 66.00 111 VAL A N 1
ATOM 859 C CA . VAL A 1 111 ? -19.309 -7.435 2.089 1.00 66.00 111 VAL A CA 1
ATOM 860 C C . VAL A 1 111 ? -18.736 -7.286 3.500 1.00 66.00 111 VAL A C 1
ATOM 862 O O . VAL A 1 111 ? -18.617 -6.184 4.031 1.00 66.00 111 VAL A O 1
ATOM 865 N N . ASP A 1 112 ? -18.315 -8.401 4.107 1.00 77.69 112 ASP A N 1
ATOM 866 C CA . ASP A 1 112 ? -17.577 -8.365 5.372 1.00 77.69 112 ASP A CA 1
ATOM 867 C C . ASP A 1 112 ? -16.232 -7.638 5.196 1.00 77.69 112 ASP A C 1
ATOM 869 O O . ASP A 1 112 ? -15.344 -8.072 4.456 1.00 77.69 112 ASP A O 1
ATOM 873 N N . LEU A 1 113 ? -16.062 -6.536 5.927 1.00 77.19 113 LEU A N 1
ATOM 874 C CA . LEU A 1 113 ? -14.884 -5.676 5.838 1.00 77.19 113 LEU A CA 1
ATOM 875 C C . LEU A 1 113 ? -13.588 -6.413 6.205 1.00 77.19 113 LEU A C 1
ATOM 877 O O . LEU A 1 113 ? -12.518 -6.108 5.678 1.00 77.19 113 LEU A O 1
ATOM 881 N N . SER A 1 114 ? -13.661 -7.402 7.101 1.00 81.81 114 SER A N 1
ATOM 882 C CA . SER A 1 114 ? -12.493 -8.210 7.463 1.00 81.81 114 SER A CA 1
ATOM 883 C C . SER A 1 114 ? -12.033 -9.097 6.301 1.00 81.81 114 SER A C 1
ATOM 885 O O . SER A 1 114 ? -10.830 -9.248 6.062 1.00 81.81 114 SER A O 1
ATOM 887 N N . THR A 1 115 ? -12.985 -9.645 5.552 1.00 84.25 115 THR A N 1
ATOM 888 C CA . THR A 1 115 ? -12.750 -10.407 4.325 1.00 84.25 115 THR A CA 1
ATOM 889 C C . THR A 1 115 ? -12.185 -9.510 3.226 1.00 84.25 115 THR A C 1
ATOM 891 O O . THR A 1 115 ? -11.172 -9.872 2.628 1.00 84.25 115 THR A O 1
ATOM 894 N N . ALA A 1 116 ? -12.739 -8.310 3.024 1.00 84.31 116 ALA A N 1
ATOM 895 C CA . ALA A 1 116 ? -12.219 -7.337 2.057 1.00 84.31 116 ALA A CA 1
ATOM 896 C C . ALA A 1 116 ? -10.749 -6.962 2.334 1.00 84.31 116 ALA A C 1
ATOM 898 O O . ALA A 1 116 ? -9.908 -7.056 1.441 1.00 84.31 116 ALA A O 1
ATOM 899 N N . ILE A 1 117 ? -10.402 -6.643 3.589 1.00 87.44 117 ILE A N 1
ATOM 900 C CA . ILE A 1 117 ? -9.012 -6.367 4.010 1.00 87.44 117 ILE A CA 1
ATOM 901 C C . ILE A 1 117 ? -8.096 -7.565 3.720 1.00 87.44 117 ILE A C 1
ATOM 903 O O . ILE A 1 117 ? -6.977 -7.408 3.228 1.00 87.44 117 ILE A O 1
ATOM 907 N N . THR A 1 118 ? -8.571 -8.781 3.998 1.00 87.56 118 THR A N 1
ATOM 908 C CA . THR A 1 118 ? -7.795 -10.009 3.770 1.00 87.56 118 THR A CA 1
ATOM 909 C C . THR A 1 118 ? -7.538 -10.249 2.283 1.00 87.56 118 THR A C 1
ATOM 911 O O . THR A 1 118 ? -6.412 -10.570 1.900 1.00 87.56 118 THR A O 1
ATOM 914 N N . ILE A 1 119 ? -8.554 -10.064 1.437 1.00 87.12 119 ILE A N 1
ATOM 915 C CA . ILE A 1 119 ? -8.423 -10.158 -0.022 1.00 87.12 119 ILE A CA 1
ATOM 916 C C . ILE A 1 119 ? -7.418 -9.119 -0.519 1.00 87.12 119 ILE A C 1
ATOM 918 O O . ILE A 1 119 ? -6.507 -9.464 -1.272 1.00 87.12 119 ILE A O 1
ATOM 922 N N . GLN A 1 120 ? -7.503 -7.884 -0.027 1.00 90.56 120 GLN A N 1
ATOM 923 C CA . GLN A 1 120 ? -6.594 -6.819 -0.434 1.00 90.56 120 GLN A CA 1
ATOM 924 C C . GLN A 1 120 ? -5.137 -7.107 -0.034 1.00 90.56 120 GLN A C 1
ATOM 926 O O . GLN A 1 120 ? -4.218 -6.900 -0.826 1.00 90.56 120 GLN A O 1
ATOM 931 N N . HIS A 1 121 ? -4.895 -7.704 1.140 1.00 90.06 121 HIS A N 1
ATOM 932 C CA . HIS A 1 121 ? -3.565 -8.212 1.501 1.00 90.06 121 HIS A CA 1
ATOM 933 C C . HIS A 1 121 ? -3.033 -9.265 0.520 1.00 90.06 121 HIS A C 1
ATOM 935 O O . HIS A 1 121 ? -1.828 -9.303 0.252 1.00 90.06 121 HIS A O 1
ATOM 941 N N . ILE A 1 122 ? -3.897 -10.148 0.014 1.00 89.19 122 ILE A N 1
ATOM 942 C CA . ILE A 1 122 ? -3.517 -11.172 -0.968 1.00 89.19 122 ILE A CA 1
ATOM 943 C C . ILE A 1 122 ? -3.180 -10.514 -2.309 1.00 89.19 122 ILE A C 1
ATOM 945 O O . ILE A 1 122 ? -2.158 -10.864 -2.905 1.00 89.19 122 ILE A O 1
ATOM 949 N N . ILE A 1 123 ? -3.991 -9.549 -2.751 1.00 90.38 123 ILE A N 1
ATOM 950 C CA . ILE A 1 123 ? -3.763 -8.784 -3.984 1.00 90.38 123 ILE A CA 1
ATOM 951 C C . ILE A 1 123 ? -2.408 -8.080 -3.920 1.00 90.38 123 ILE A C 1
ATOM 953 O O . ILE A 1 123 ? -1.559 -8.350 -4.768 1.00 90.38 123 ILE A O 1
ATOM 957 N N . ILE A 1 124 ? -2.137 -7.310 -2.860 1.00 91.44 124 ILE A N 1
ATOM 958 C CA . ILE A 1 124 ? -0.854 -6.616 -2.665 1.00 91.44 124 ILE A CA 1
ATOM 959 C C . ILE A 1 124 ? 0.322 -7.595 -2.753 1.00 91.44 124 ILE A C 1
ATOM 961 O O . ILE A 1 124 ? 1.278 -7.345 -3.480 1.00 91.44 124 ILE A O 1
ATOM 965 N N . ARG A 1 125 ? 0.260 -8.752 -2.080 1.00 88.94 125 ARG A N 1
ATOM 966 C CA . ARG A 1 125 ? 1.341 -9.759 -2.138 1.00 88.94 125 ARG A CA 1
ATOM 967 C C . ARG A 1 125 ? 1.552 -10.319 -3.544 1.00 88.94 125 ARG A C 1
ATOM 969 O O . ARG A 1 125 ? 2.690 -10.548 -3.951 1.00 88.94 125 ARG A O 1
ATOM 976 N N . LYS A 1 126 ? 0.468 -10.569 -4.278 1.00 90.50 126 LYS A N 1
ATOM 977 C CA . LYS A 1 126 ? 0.523 -11.121 -5.635 1.00 90.50 126 LYS A CA 1
ATOM 978 C C . LYS A 1 126 ? 1.061 -10.093 -6.632 1.00 90.50 126 LYS A C 1
ATOM 980 O O . LYS A 1 126 ? 1.859 -10.456 -7.496 1.00 90.50 126 LYS A O 1
ATOM 985 N N . THR A 1 127 ? 0.657 -8.834 -6.493 1.00 90.19 127 THR A N 1
ATOM 986 C CA . THR A 1 127 ? 1.146 -7.718 -7.308 1.00 90.19 127 THR A CA 1
ATOM 987 C C . THR A 1 127 ? 2.611 -7.419 -6.991 1.00 90.19 127 THR A C 1
ATOM 989 O O . THR A 1 127 ? 3.408 -7.286 -7.914 1.00 90.19 127 THR A O 1
ATOM 992 N N . ALA A 1 128 ? 3.027 -7.477 -5.720 1.00 89.25 128 ALA A N 1
ATOM 993 C CA . ALA A 1 128 ? 4.423 -7.306 -5.306 1.00 89.25 128 ALA A CA 1
ATOM 994 C C . ALA A 1 128 ? 5.387 -8.225 -6.073 1.00 89.25 128 ALA A C 1
ATOM 996 O O . ALA A 1 128 ? 6.388 -7.762 -6.616 1.00 89.25 128 ALA A O 1
ATOM 997 N N . ALA A 1 129 ? 5.052 -9.517 -6.174 1.00 83.56 129 ALA A N 1
ATOM 998 C CA . ALA A 1 129 ? 5.867 -10.508 -6.882 1.00 83.56 129 ALA A CA 1
ATOM 999 C C . ALA A 1 129 ? 6.047 -10.189 -8.378 1.00 83.56 129 ALA A C 1
ATOM 1001 O O . ALA A 1 129 ? 7.017 -10.624 -8.995 1.00 83.56 129 ALA A O 1
ATOM 1002 N N . ARG A 1 130 ? 5.110 -9.438 -8.964 1.00 83.06 130 ARG A N 1
ATOM 1003 C CA . ARG A 1 130 ? 5.110 -9.064 -10.381 1.00 83.06 130 ARG A CA 1
ATOM 1004 C C . ARG A 1 130 ? 5.657 -7.674 -10.636 1.00 83.06 130 ARG A C 1
ATOM 1006 O O . ARG A 1 130 ? 6.048 -7.424 -11.761 1.00 83.06 130 ARG A O 1
ATOM 1013 N N . THR A 1 131 ? 5.686 -6.794 -9.643 1.00 88.56 131 THR A N 1
ATOM 1014 C CA . THR A 1 131 ? 5.935 -5.368 -9.886 1.00 88.56 131 THR A CA 1
ATOM 1015 C C . THR A 1 131 ? 7.182 -4.850 -9.172 1.00 88.56 131 THR A C 1
ATOM 1017 O O . THR A 1 131 ? 7.804 -3.913 -9.658 1.00 88.56 131 THR A O 1
ATOM 1020 N N . LEU A 1 132 ? 7.635 -5.471 -8.075 1.00 87.38 132 LEU A N 1
ATOM 1021 C CA . LEU A 1 132 ? 8.797 -4.959 -7.328 1.00 87.38 132 LEU A CA 1
ATOM 1022 C C . LEU A 1 132 ? 10.102 -4.958 -8.133 1.00 87.38 132 LEU A C 1
ATOM 1024 O O . LEU A 1 132 ? 10.911 -4.060 -7.947 1.00 87.38 132 LEU A O 1
ATOM 1028 N N . HIS A 1 133 ? 10.282 -5.875 -9.085 1.00 87.12 133 HIS A N 1
ATOM 1029 C CA . HIS A 1 133 ? 11.457 -5.842 -9.965 1.00 87.12 133 HIS A CA 1
ATOM 1030 C C . HIS A 1 133 ? 11.493 -4.576 -10.842 1.00 87.12 133 HIS A C 1
ATOM 1032 O O . HIS A 1 133 ? 12.563 -4.075 -11.172 1.00 87.12 133 HIS A O 1
ATOM 1038 N N . SER A 1 134 ? 10.327 -4.009 -11.180 1.00 88.50 134 SER A N 1
ATOM 1039 C CA . SER A 1 134 ? 10.252 -2.740 -11.909 1.00 88.50 134 SER A CA 1
ATOM 1040 C C . SER A 1 134 ? 10.773 -1.572 -11.068 1.00 88.50 134 SER A C 1
ATOM 1042 O O . SER A 1 134 ? 11.270 -0.601 -11.631 1.00 88.50 134 SER A O 1
ATOM 1044 N N . ALA A 1 135 ? 10.701 -1.668 -9.734 1.00 87.81 135 ALA A N 1
ATOM 1045 C CA . ALA A 1 135 ? 11.299 -0.686 -8.834 1.00 87.81 135 ALA A CA 1
ATOM 1046 C C . ALA A 1 135 ? 12.830 -0.729 -8.888 1.00 87.81 135 ALA A C 1
ATOM 1048 O O . ALA A 1 135 ? 13.459 0.324 -8.958 1.00 87.81 135 ALA A O 1
ATOM 1049 N N . ASP A 1 136 ? 13.407 -1.933 -8.904 1.00 88.56 136 ASP A N 1
ATOM 1050 C CA . ASP A 1 136 ? 14.859 -2.138 -8.985 1.00 88.56 136 ASP A CA 1
ATOM 1051 C C . ASP A 1 136 ? 15.418 -1.678 -10.342 1.00 88.56 136 ASP A C 1
ATOM 1053 O O . ASP A 1 136 ? 16.488 -1.075 -10.411 1.00 88.56 136 ASP A O 1
ATOM 1057 N N . ASP A 1 137 ? 14.656 -1.891 -11.419 1.00 88.06 137 ASP A N 1
ATOM 1058 C CA . ASP A 1 137 ? 15.022 -1.448 -12.766 1.00 88.06 137 ASP A CA 1
ATOM 1059 C C . ASP A 1 137 ? 14.966 0.081 -12.948 1.00 88.06 137 ASP A C 1
ATOM 1061 O O . ASP A 1 137 ? 15.695 0.632 -13.775 1.00 88.06 137 ASP A O 1
ATOM 1065 N N . LEU A 1 138 ? 14.064 0.769 -12.239 1.00 87.19 138 LEU A N 1
ATOM 1066 C CA . LEU A 1 138 ? 13.887 2.223 -12.340 1.00 87.19 138 LEU A CA 1
ATOM 1067 C C . LEU A 1 138 ? 14.794 3.000 -11.385 1.00 87.19 138 LEU A C 1
ATOM 1069 O O . LEU A 1 138 ? 15.191 4.121 -11.707 1.00 87.19 138 LEU A O 1
ATOM 1073 N N . ASP A 1 139 ? 15.119 2.420 -10.232 1.00 87.88 139 ASP A N 1
ATOM 1074 C CA . ASP A 1 139 ? 15.975 3.017 -9.215 1.00 87.88 139 ASP A CA 1
ATOM 1075 C C . ASP A 1 139 ? 17.077 2.042 -8.788 1.00 87.88 139 ASP A C 1
ATOM 1077 O O . ASP A 1 139 ? 16.924 1.244 -7.860 1.00 87.88 139 ASP A O 1
ATOM 1081 N N . SER A 1 140 ? 18.247 2.186 -9.412 1.00 83.62 140 SER A N 1
ATOM 1082 C CA . SER A 1 140 ? 19.425 1.364 -9.124 1.00 83.62 140 SER A CA 1
ATOM 1083 C C . SER A 1 140 ? 19.984 1.553 -7.708 1.00 83.62 140 SER A C 1
ATOM 1085 O O . SER A 1 140 ? 20.843 0.783 -7.284 1.00 83.62 140 SER A O 1
ATOM 1087 N N . THR A 1 141 ? 19.542 2.573 -6.962 1.00 88.38 141 THR A N 1
ATOM 1088 C CA . THR A 1 141 ? 19.920 2.749 -5.549 1.00 88.38 141 THR A CA 1
ATOM 1089 C C . THR A 1 141 ? 19.114 1.837 -4.615 1.00 88.38 141 THR A C 1
ATOM 1091 O O . THR A 1 141 ? 19.447 1.697 -3.431 1.00 88.38 141 THR A O 1
ATOM 1094 N N . GLY A 1 142 ? 18.037 1.224 -5.120 1.00 87.25 142 GLY A N 1
ATOM 1095 C CA . GLY A 1 142 ? 17.098 0.413 -4.347 1.00 87.25 142 GLY A CA 1
ATOM 1096 C C . GLY A 1 142 ? 16.285 1.219 -3.330 1.00 87.25 142 GLY A C 1
ATOM 1097 O O . GLY A 1 142 ? 15.741 0.642 -2.385 1.00 87.25 142 GLY A O 1
ATOM 1098 N N . GLY A 1 143 ? 16.236 2.548 -3.450 1.00 89.88 143 GLY A N 1
ATOM 1099 C CA . GLY A 1 143 ? 15.442 3.418 -2.584 1.00 89.88 143 GLY A CA 1
ATOM 1100 C C . GLY A 1 143 ? 13.944 3.198 -2.781 1.00 89.88 143 GLY A C 1
ATOM 1101 O O . GLY A 1 143 ? 13.204 3.094 -1.802 1.00 89.88 143 GLY A O 1
ATOM 1102 N N . LEU A 1 144 ? 13.503 3.045 -4.030 1.00 90.50 144 LEU A N 1
ATOM 1103 C CA . LEU A 1 144 ? 12.107 2.775 -4.369 1.00 90.50 144 LEU A CA 1
ATOM 1104 C C . LEU A 1 144 ? 11.647 1.414 -3.833 1.00 90.50 144 LEU A C 1
ATOM 1106 O O . LEU A 1 144 ? 10.601 1.323 -3.192 1.00 90.50 144 LEU A O 1
ATOM 1110 N N . HIS A 1 145 ? 12.462 0.371 -4.021 1.00 92.56 145 HIS A N 1
ATOM 1111 C CA . HIS A 1 145 ? 12.193 -0.959 -3.472 1.00 92.56 145 HIS A CA 1
ATOM 1112 C C . HIS A 1 145 ? 12.027 -0.903 -1.950 1.00 92.56 145 HIS A C 1
ATOM 1114 O O . HIS A 1 145 ? 11.044 -1.411 -1.407 1.00 92.56 145 HIS A O 1
ATOM 1120 N N . ARG A 1 146 ? 12.966 -0.250 -1.252 1.00 92.31 146 ARG A N 1
ATOM 1121 C CA . ARG A 1 146 ? 12.916 -0.091 0.207 1.00 92.31 146 ARG A CA 1
ATOM 1122 C C . ARG A 1 146 ? 11.668 0.659 0.666 1.00 92.31 146 ARG A C 1
ATOM 1124 O O . ARG A 1 146 ? 11.046 0.223 1.628 1.00 92.31 146 ARG A O 1
ATOM 1131 N N . ALA A 1 147 ? 11.256 1.705 -0.047 1.00 92.75 147 ALA A N 1
ATOM 1132 C CA . ALA A 1 147 ? 10.039 2.447 0.278 1.00 92.75 147 ALA A CA 1
ATOM 1133 C C . ALA A 1 147 ? 8.767 1.586 0.143 1.00 92.75 147 ALA A C 1
ATOM 1135 O O . ALA A 1 147 ? 7.901 1.632 1.014 1.00 92.75 147 ALA A O 1
ATOM 1136 N N . PHE A 1 148 ? 8.659 0.741 -0.890 1.00 93.38 148 PHE A N 1
ATOM 1137 C CA . PHE A 1 148 ? 7.544 -0.212 -0.997 1.00 93.38 148 PHE A CA 1
ATOM 1138 C C . PHE A 1 148 ? 7.568 -1.281 0.107 1.00 93.38 148 PHE A C 1
ATOM 1140 O O . PHE A 1 148 ? 6.511 -1.663 0.615 1.00 93.38 148 PHE A O 1
ATOM 1147 N N . GLN A 1 149 ? 8.751 -1.763 0.500 1.00 92.44 149 GLN A N 1
ATOM 1148 C CA . GLN A 1 149 ? 8.889 -2.702 1.621 1.00 92.44 149 GLN A CA 1
ATOM 1149 C C . GLN A 1 149 ? 8.489 -2.062 2.953 1.00 92.44 149 GLN A C 1
ATOM 1151 O O . GLN A 1 149 ? 7.814 -2.700 3.759 1.00 92.44 149 GLN A O 1
ATOM 1156 N N . GLU A 1 150 ? 8.855 -0.800 3.175 1.00 94.00 150 GLU A N 1
ATOM 1157 C CA . GLU A 1 150 ? 8.449 -0.027 4.350 1.00 94.00 150 GLU A CA 1
ATOM 1158 C C . GLU A 1 150 ? 6.929 0.143 4.402 1.00 94.00 150 GLU A C 1
ATOM 1160 O O . GLU A 1 150 ? 6.309 -0.147 5.427 1.00 94.00 150 GLU A O 1
ATOM 1165 N N . LEU A 1 151 ? 6.310 0.497 3.272 1.00 93.44 151 LEU A N 1
ATOM 1166 C CA . LEU A 1 151 ? 4.857 0.586 3.139 1.00 93.44 151 LEU A CA 1
ATOM 1167 C C . LEU A 1 151 ? 4.182 -0.741 3.526 1.00 93.44 151 LEU A C 1
ATOM 1169 O O . LEU A 1 151 ? 3.235 -0.785 4.313 1.00 93.44 151 LEU A O 1
ATOM 1173 N N . TYR A 1 152 ? 4.718 -1.852 3.026 1.00 91.56 152 TYR A N 1
ATOM 1174 C CA . TYR A 1 152 ? 4.215 -3.188 3.323 1.00 91.56 152 TYR A CA 1
ATOM 1175 C C . TYR A 1 152 ? 4.447 -3.623 4.782 1.00 91.56 152 TYR A C 1
ATOM 1177 O O . TYR A 1 152 ? 3.598 -4.294 5.375 1.00 91.56 152 TYR A O 1
ATOM 1185 N N . ALA A 1 153 ? 5.565 -3.239 5.396 1.00 92.19 153 ALA A N 1
ATOM 1186 C CA . ALA A 1 153 ? 5.814 -3.479 6.815 1.00 92.19 153 ALA A CA 1
ATOM 1187 C C . ALA A 1 153 ? 4.814 -2.702 7.682 1.00 92.19 153 ALA A C 1
ATOM 1189 O O . ALA A 1 153 ? 4.198 -3.277 8.584 1.00 92.19 153 ALA A O 1
ATOM 1190 N N . LYS A 1 154 ? 4.574 -1.432 7.341 1.00 93.00 154 LYS A N 1
ATOM 1191 C CA . LYS A 1 154 ? 3.622 -0.560 8.034 1.00 93.00 154 LYS A CA 1
ATOM 1192 C C . LYS A 1 154 ? 2.195 -1.093 7.968 1.00 93.00 154 LYS A C 1
ATOM 1194 O O . LYS A 1 154 ? 1.487 -1.130 8.969 1.00 93.00 154 LYS A O 1
ATOM 1199 N N . MET A 1 155 ? 1.808 -1.616 6.809 1.00 90.94 155 MET A N 1
ATOM 1200 C CA . MET A 1 155 ? 0.546 -2.329 6.620 1.00 90.94 155 M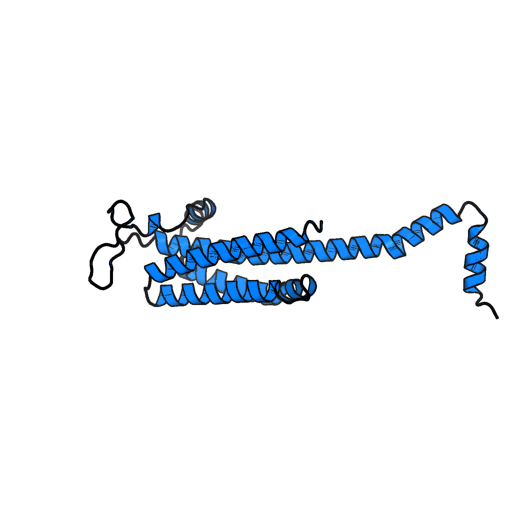ET A CA 1
ATOM 1201 C C . MET A 1 155 ? 0.379 -3.500 7.606 1.00 90.94 155 MET A C 1
ATOM 1203 O O . MET A 1 155 ? -0.681 -3.652 8.214 1.00 90.94 155 MET A O 1
ATOM 1207 N N . ARG A 1 156 ? 1.417 -4.329 7.793 1.00 89.81 156 ARG A N 1
ATOM 1208 C CA . ARG A 1 156 ? 1.370 -5.449 8.754 1.00 89.81 156 ARG A CA 1
ATOM 1209 C C . ARG A 1 156 ? 1.263 -4.965 10.199 1.00 89.81 156 ARG A C 1
ATOM 1211 O O . ARG A 1 156 ? 0.579 -5.600 10.999 1.00 89.81 156 ARG A O 1
ATOM 1218 N N . GLU A 1 157 ? 1.924 -3.858 10.524 1.00 92.81 157 GLU A N 1
ATOM 1219 C CA . GLU A 1 157 ? 1.863 -3.231 11.846 1.00 92.81 157 GLU A CA 1
ATOM 1220 C C . GLU A 1 157 ? 0.442 -2.744 12.177 1.00 92.81 157 GLU A C 1
ATOM 1222 O O . GLU A 1 157 ? -0.052 -2.977 13.284 1.00 92.81 157 GLU A O 1
ATOM 1227 N N . ILE A 1 158 ? -0.249 -2.146 11.198 1.00 88.75 158 ILE A N 1
ATOM 1228 C CA . ILE A 1 158 ? -1.654 -1.727 11.325 1.00 88.75 158 ILE A CA 1
ATOM 1229 C C . ILE A 1 158 ? -2.557 -2.942 11.570 1.00 88.75 158 ILE A C 1
ATOM 1231 O O . ILE A 1 158 ? -3.332 -2.940 12.528 1.00 88.75 158 ILE A O 1
ATOM 1235 N N . ASP A 1 159 ? -2.436 -3.993 10.752 1.00 87.75 159 ASP A N 1
ATOM 1236 C CA . ASP A 1 159 ? -3.245 -5.216 10.881 1.00 87.75 159 ASP A CA 1
ATOM 1237 C C . ASP A 1 159 ? -3.091 -5.862 12.265 1.00 87.75 159 ASP A C 1
ATOM 1239 O O . ASP A 1 159 ? -4.078 -6.188 12.930 1.00 87.75 159 ASP A O 1
ATOM 1243 N N . LEU A 1 160 ? -1.847 -6.004 12.736 1.00 88.62 160 LEU A N 1
ATOM 1244 C CA . LEU A 1 160 ? -1.554 -6.574 14.049 1.00 88.62 160 LEU A CA 1
ATOM 1245 C C . LEU A 1 160 ? -2.153 -5.718 15.169 1.00 88.62 160 LEU A C 1
ATOM 1247 O O . LEU A 1 160 ? -2.847 -6.235 16.045 1.00 88.62 160 LEU A O 1
ATOM 1251 N N . THR A 1 161 ? -1.934 -4.405 15.115 1.00 86.88 161 THR A N 1
ATOM 1252 C CA . THR A 1 161 ? -2.469 -3.455 16.095 1.00 86.88 161 THR A CA 1
ATOM 1253 C C . THR A 1 161 ? -3.997 -3.510 16.169 1.00 86.88 161 THR A C 1
ATOM 1255 O O . THR A 1 161 ? -4.572 -3.553 17.260 1.00 86.88 161 THR A O 1
ATOM 1258 N N . LEU A 1 162 ? -4.672 -3.582 15.020 1.00 82.19 162 LEU A N 1
ATOM 1259 C CA . LEU A 1 162 ? -6.129 -3.699 14.951 1.00 82.19 162 LEU A CA 1
ATOM 1260 C C . LEU A 1 162 ? -6.641 -5.037 15.493 1.00 82.19 162 LEU A C 1
ATOM 1262 O O . LEU A 1 162 ? -7.694 -5.059 16.137 1.00 82.19 162 LEU A O 1
ATOM 1266 N N . LYS A 1 163 ? -5.917 -6.139 15.263 1.00 83.50 163 LYS A N 1
ATOM 1267 C CA . LYS A 1 163 ? -6.238 -7.465 15.823 1.00 83.50 163 LYS A CA 1
ATOM 1268 C C . LYS A 1 163 ? -6.100 -7.506 17.343 1.00 83.50 163 LYS A C 1
ATOM 1270 O O . LYS A 1 163 ? -6.892 -8.174 17.996 1.00 83.50 163 LYS A O 1
ATOM 1275 N N . MET A 1 164 ? -5.157 -6.750 17.901 1.00 84.81 164 MET A N 1
ATOM 1276 C CA . MET A 1 164 ? -4.982 -6.590 19.350 1.00 84.81 164 MET A CA 1
ATOM 1277 C C . MET A 1 164 ? -5.953 -5.574 19.980 1.00 84.81 164 MET A C 1
ATOM 1279 O O . MET A 1 164 ? -5.930 -5.375 21.190 1.00 84.81 164 MET A O 1
ATOM 1283 N N . GLY A 1 165 ? -6.799 -4.907 19.185 1.00 73.31 165 GLY A N 1
ATOM 1284 C CA . GLY A 1 165 ? -7.761 -3.912 19.674 1.00 73.31 165 GLY A CA 1
ATOM 1285 C C . GLY A 1 165 ? -7.181 -2.514 19.929 1.00 73.31 165 GLY A C 1
ATOM 1286 O O . GLY A 1 165 ? -7.880 -1.653 20.462 1.00 73.31 165 GLY A O 1
ATOM 1287 N N . GLY A 1 166 ? -5.935 -2.244 19.527 1.00 79.56 166 GLY A N 1
ATOM 1288 C CA . GLY A 1 166 ? -5.232 -0.979 19.766 1.00 79.56 166 GLY A CA 1
ATOM 1289 C C . GLY A 1 166 ? -5.673 0.159 18.842 1.00 79.56 166 GLY A C 1
ATOM 1290 O O . GLY A 1 166 ? -4.915 0.584 17.977 1.00 79.56 166 GLY A O 1
ATOM 1291 N N . VAL A 1 167 ? -6.887 0.682 19.006 1.00 75.94 167 VAL A N 1
ATOM 1292 C CA . VAL A 1 167 ? -7.470 1.628 18.035 1.00 75.94 167 VAL A CA 1
ATOM 1293 C C . VAL A 1 167 ? -6.668 2.926 17.884 1.00 75.94 167 VAL A C 1
ATOM 1295 O O . VAL A 1 167 ? -6.373 3.314 16.761 1.00 75.94 167 VAL A O 1
ATOM 1298 N N . LEU A 1 168 ? -6.259 3.570 18.982 1.00 73.88 168 LEU A N 1
ATOM 1299 C CA . LEU A 1 168 ? -5.503 4.829 18.912 1.00 73.88 168 LEU A CA 1
ATOM 1300 C C . LEU A 1 168 ? -4.150 4.655 18.201 1.00 73.88 168 LEU A C 1
ATOM 1302 O O . LEU A 1 168 ? -3.765 5.473 17.368 1.00 73.88 168 LEU A O 1
ATOM 1306 N N . ALA A 1 169 ? -3.448 3.563 18.511 1.00 80.62 169 ALA A N 1
ATOM 1307 C CA . ALA A 1 169 ? -2.192 3.222 17.858 1.00 80.62 169 ALA A CA 1
ATOM 1308 C C . ALA A 1 169 ? -2.407 2.923 16.365 1.00 80.62 169 ALA A C 1
ATOM 1310 O O . ALA A 1 169 ? -1.660 3.434 15.535 1.00 80.62 169 ALA A O 1
ATOM 1311 N N . ALA A 1 170 ? -3.467 2.188 16.008 1.00 83.06 170 ALA A N 1
ATOM 1312 C CA . ALA A 1 170 ? -3.800 1.900 14.614 1.00 83.06 170 ALA A CA 1
ATOM 1313 C C . ALA A 1 170 ? -4.090 3.173 13.813 1.00 83.06 170 ALA A C 1
ATOM 1315 O O . ALA A 1 170 ? -3.626 3.294 12.685 1.00 83.06 170 ALA A O 1
ATOM 1316 N N . THR A 1 171 ? -4.804 4.137 14.393 1.00 78.62 171 THR A N 1
ATOM 1317 C CA . THR A 1 171 ? -5.059 5.428 13.747 1.00 78.62 171 THR A CA 1
ATOM 1318 C C . THR A 1 171 ? -3.763 6.185 13.470 1.00 78.62 171 THR A C 1
ATOM 1320 O O . THR A 1 171 ? -3.568 6.662 12.356 1.00 78.62 171 THR A O 1
ATOM 1323 N N . LYS A 1 172 ? -2.848 6.259 14.447 1.00 83.81 172 LYS A N 1
ATOM 1324 C CA . LYS A 1 172 ? -1.546 6.915 14.257 1.00 83.81 172 LYS A CA 1
ATOM 1325 C C . LYS A 1 172 ? -0.749 6.249 13.132 1.00 83.81 172 LYS A C 1
ATOM 1327 O O . LYS A 1 172 ? -0.238 6.931 12.248 1.00 83.81 172 LYS A O 1
ATOM 1332 N N . LEU A 1 173 ? -0.699 4.919 13.143 1.00 88.75 173 LEU A N 1
ATOM 1333 C CA . LEU A 1 173 ? -0.037 4.139 12.101 1.00 88.75 173 LEU A CA 1
ATOM 1334 C C . LEU A 1 173 ? -0.679 4.346 10.726 1.00 88.75 173 LEU A C 1
ATOM 1336 O O . LEU A 1 173 ? 0.037 4.391 9.731 1.00 88.75 173 LEU A O 1
ATOM 1340 N N . LEU A 1 174 ? -2.003 4.503 10.663 1.00 86.44 174 LEU A N 1
ATOM 1341 C CA . LEU A 1 174 ? -2.725 4.749 9.419 1.00 86.44 174 LEU A CA 1
ATOM 1342 C C . LEU A 1 174 ? -2.411 6.139 8.839 1.00 86.44 174 LEU A C 1
ATOM 1344 O O . LEU A 1 174 ? -2.265 6.269 7.625 1.00 86.44 174 LEU A O 1
ATOM 1348 N N . THR A 1 175 ? -2.227 7.156 9.687 1.00 83.44 175 THR A N 1
ATOM 1349 C CA . THR A 1 175 ? -1.734 8.478 9.264 1.00 83.44 175 THR A CA 1
ATOM 1350 C C . THR A 1 175 ? -0.304 8.401 8.729 1.00 83.44 175 THR A C 1
ATOM 1352 O O . THR A 1 175 ? -0.020 8.930 7.658 1.00 83.44 175 THR A O 1
ATOM 1355 N N . GLU A 1 176 ? 0.593 7.703 9.429 1.00 89.69 176 GLU A N 1
ATOM 1356 C CA . GLU A 1 176 ? 1.975 7.496 8.967 1.00 89.69 176 GLU A CA 1
ATOM 1357 C C . GLU A 1 176 ? 2.012 6.735 7.632 1.00 89.69 176 GLU A C 1
ATOM 1359 O O . GLU A 1 176 ? 2.764 7.086 6.726 1.00 89.69 176 GLU A O 1
ATOM 1364 N N . PHE A 1 177 ? 1.156 5.725 7.478 1.00 91.38 177 PHE A N 1
ATOM 1365 C CA . PHE A 1 177 ? 1.005 4.970 6.238 1.00 91.38 177 PHE A CA 1
ATOM 1366 C C . PHE A 1 177 ? 0.534 5.847 5.073 1.00 91.38 177 PHE A C 1
ATOM 1368 O O . PHE A 1 177 ? 1.079 5.734 3.978 1.00 91.38 177 PHE A O 1
ATOM 1375 N N . TYR A 1 178 ? -0.422 6.750 5.302 1.00 87.88 178 TYR A N 1
ATOM 1376 C CA . TYR A 1 178 ? -0.881 7.704 4.289 1.00 87.88 178 TYR A CA 1
ATOM 1377 C C . TYR A 1 178 ? 0.234 8.656 3.831 1.00 87.88 178 TYR A C 1
ATOM 1379 O O . TYR A 1 178 ? 0.433 8.850 2.629 1.00 87.88 178 TYR A O 1
ATOM 1387 N N . GLU A 1 179 ? 1.012 9.208 4.764 1.00 89.31 179 GLU A N 1
ATOM 1388 C CA . GLU A 1 179 ? 2.135 10.086 4.411 1.00 89.31 179 GLU A CA 1
ATOM 1389 C C . GLU A 1 179 ? 3.219 9.337 3.622 1.00 89.31 179 GLU A C 1
ATOM 1391 O O . GLU A 1 179 ? 3.706 9.852 2.612 1.00 89.31 179 GLU A O 1
ATOM 1396 N N . LEU A 1 180 ? 3.525 8.086 3.990 1.00 92.12 180 LEU A N 1
ATOM 1397 C CA . LEU A 1 180 ? 4.436 7.233 3.217 1.00 92.12 180 LEU A CA 1
ATOM 1398 C C . LEU A 1 180 ? 3.927 6.989 1.788 1.00 92.12 180 LEU A C 1
ATOM 1400 O O . LEU A 1 180 ? 4.709 7.064 0.837 1.00 92.12 180 LEU A O 1
ATOM 1404 N N . GLN A 1 181 ? 2.624 6.741 1.601 1.00 91.75 181 GLN A N 1
ATOM 1405 C CA . GLN A 1 181 ? 2.039 6.600 0.260 1.00 91.75 181 GLN A CA 1
ATOM 1406 C C . GLN A 1 181 ? 2.205 7.873 -0.566 1.00 91.75 181 GLN A C 1
ATOM 1408 O O . GLN A 1 181 ? 2.572 7.811 -1.742 1.00 91.75 181 GLN A O 1
ATOM 1413 N N . LYS A 1 182 ? 1.935 9.032 0.037 1.00 89.38 182 LYS A N 1
ATOM 1414 C CA . LYS A 1 182 ? 2.039 10.335 -0.623 1.00 89.38 182 LYS A CA 1
ATOM 1415 C C . LYS A 1 182 ? 3.478 10.645 -1.026 1.00 89.38 182 LYS A C 1
ATOM 1417 O O . LYS A 1 182 ? 3.717 11.071 -2.159 1.00 89.38 182 LYS A O 1
ATOM 1422 N N . GLU A 1 183 ? 4.435 10.390 -0.139 1.00 91.75 183 GLU A N 1
ATOM 1423 C CA . GLU A 1 183 ? 5.860 10.547 -0.429 1.00 91.75 183 GLU A CA 1
ATOM 1424 C C . GLU A 1 183 ? 6.300 9.614 -1.563 1.00 91.75 183 GLU A C 1
ATOM 1426 O O . GLU A 1 183 ? 6.973 10.048 -2.503 1.00 91.75 183 GLU A O 1
ATOM 1431 N N . LEU A 1 184 ? 5.880 8.348 -1.521 1.00 92.31 184 LEU A N 1
ATOM 1432 C CA . LEU A 1 184 ? 6.215 7.366 -2.547 1.00 92.31 184 LEU A CA 1
ATOM 1433 C C . LEU A 1 184 ? 5.593 7.721 -3.903 1.00 92.31 184 LEU A C 1
ATOM 1435 O O . LEU A 1 184 ? 6.276 7.642 -4.923 1.00 92.31 184 LEU A O 1
ATOM 1439 N N . ARG A 1 185 ? 4.346 8.207 -3.927 1.00 91.94 185 ARG A N 1
ATOM 1440 C CA . ARG A 1 185 ? 3.707 8.725 -5.147 1.00 91.94 185 ARG A CA 1
ATOM 1441 C C . ARG A 1 185 ? 4.484 9.905 -5.716 1.00 91.94 185 ARG A C 1
ATOM 1443 O O . ARG A 1 185 ? 4.725 9.961 -6.918 1.00 91.94 185 ARG A O 1
ATOM 1450 N N . HIS A 1 186 ? 4.914 10.831 -4.861 1.00 90.06 186 HIS A N 1
ATOM 1451 C CA . HIS A 1 186 ? 5.725 11.964 -5.289 1.00 90.06 186 HIS A CA 1
ATOM 1452 C C . HIS A 1 186 ? 7.088 11.517 -5.843 1.00 90.06 186 HIS A C 1
ATOM 1454 O O . HIS A 1 186 ? 7.518 12.034 -6.873 1.00 90.06 186 HIS A O 1
ATOM 1460 N N . LYS A 1 187 ? 7.744 10.531 -5.217 1.00 89.50 187 LYS A N 1
ATOM 1461 C CA . LYS A 1 187 ? 8.983 9.918 -5.725 1.00 89.50 187 LYS A CA 1
ATOM 1462 C C . LYS A 1 187 ? 8.773 9.268 -7.096 1.00 89.50 187 LYS A C 1
ATOM 1464 O O . LYS A 1 187 ? 9.559 9.542 -7.995 1.00 89.50 187 LYS A O 1
ATOM 1469 N N . LEU A 1 188 ? 7.707 8.484 -7.278 1.00 89.06 188 LEU A N 1
ATOM 1470 C CA . LEU A 1 188 ? 7.353 7.862 -8.563 1.00 89.06 188 LEU A CA 1
ATOM 1471 C C . LEU A 1 188 ? 7.120 8.900 -9.668 1.00 89.06 188 LEU A C 1
ATOM 1473 O O . LEU A 1 188 ? 7.662 8.766 -10.763 1.00 89.06 188 LEU A O 1
ATOM 1477 N N . ASN A 1 189 ? 6.405 9.986 -9.362 1.00 87.81 189 ASN A N 1
ATOM 1478 C CA . ASN A 1 189 ? 6.123 11.046 -10.333 1.00 87.81 189 ASN A CA 1
ATOM 1479 C C . ASN A 1 189 ? 7.394 11.720 -10.877 1.00 87.81 189 ASN A C 1
ATOM 1481 O O . ASN A 1 189 ? 7.400 12.170 -12.022 1.00 87.81 189 ASN A O 1
ATOM 1485 N N . ARG A 1 190 ? 8.497 11.753 -10.112 1.00 87.12 190 ARG A N 1
ATOM 1486 C CA . ARG A 1 190 ? 9.787 12.282 -10.602 1.00 87.12 190 ARG A CA 1
ATOM 1487 C C . ARG A 1 190 ? 10.374 11.453 -11.745 1.00 87.12 190 ARG A C 1
ATOM 1489 O O . ARG A 1 190 ? 11.174 11.966 -12.518 1.00 87.12 190 ARG A O 1
ATOM 1496 N N . PHE A 1 191 ? 9.972 10.191 -11.894 1.00 81.69 191 PHE A N 1
ATOM 1497 C CA . PHE A 1 191 ? 10.413 9.358 -13.012 1.00 81.69 191 PHE A CA 1
ATOM 1498 C C . PHE A 1 191 ? 9.628 9.638 -14.304 1.00 81.69 191 PHE A C 1
ATOM 1500 O O . PHE A 1 191 ? 10.167 9.396 -15.386 1.00 81.69 191 PHE A O 1
ATOM 1507 N N . ILE A 1 192 ? 8.411 10.193 -14.211 1.00 75.12 192 ILE A N 1
ATOM 1508 C CA . ILE A 1 192 ? 7.561 10.562 -15.362 1.00 75.12 192 ILE A CA 1
ATOM 1509 C C . ILE A 1 192 ? 8.101 11.814 -16.072 1.00 75.12 192 ILE A C 1
ATOM 1511 O O . ILE A 1 192 ? 7.980 11.945 -17.286 1.00 75.12 192 ILE A O 1
ATOM 1515 N N . SER A 1 193 ? 8.756 12.720 -15.343 1.00 57.03 193 SER A N 1
ATOM 1516 C CA . SER A 1 193 ? 9.357 13.935 -15.906 1.00 57.03 193 SER A CA 1
ATOM 1517 C C . SER A 1 193 ? 10.793 14.097 -15.406 1.00 57.03 193 SER A C 1
ATOM 1519 O O . SER A 1 193 ? 11.002 14.724 -14.368 1.00 57.03 193 SER A O 1
ATOM 1521 N N . PRO A 1 194 ? 11.791 13.530 -16.108 1.00 51.22 194 PRO A N 1
ATOM 1522 C CA . PRO A 1 194 ? 13.182 13.827 -15.820 1.00 51.22 194 PRO A CA 1
ATOM 1523 C C . PRO A 1 194 ? 13.462 15.247 -16.329 1.00 51.22 194 PRO A C 1
ATOM 1525 O O . PRO A 1 194 ? 13.653 15.450 -17.525 1.00 51.22 194 PRO A O 1
ATOM 1528 N N . THR A 1 195 ? 13.397 16.236 -15.439 1.00 42.62 195 THR A N 1
ATOM 1529 C CA . THR A 1 195 ? 14.080 17.523 -15.653 1.00 42.62 195 THR A CA 1
ATOM 1530 C C . THR A 1 195 ? 15.580 17.329 -15.556 1.00 42.62 195 THR A C 1
ATOM 1532 O O . THR A 1 195 ? 15.990 16.651 -14.583 1.00 42.62 195 THR A O 1
#